Protein AF-A0A7M7JSB8-F1 (afdb_monomer_lite)

Sequence (340 aa):
MLKAAYRSFCAKGLRSVPMTQKITASVEQLLRETLDPAKDSRNPQSSEPVRELCKRYQTLNEEAKFGFLKKLAQDFDVDHKQVLTSAQHYIDHVTKDNQEIPSVRLEEKLRIALTPRYMELFQQIGKLEGGVKFLVDLRGHMMDLIAKGGTDVSAVRAMSGQLKDLLSIWFSAGLMKVERITWQSPCQMLQKISEYEAVHPVRGWLDLKRRVGSYRRCFVFCHSSMPSEPVVVLHTALMQHIADSIKDIVRHQKSFESIDTLQTSTSLAASVDDLEDPSQVKAAIFYSITSTQKGLQGIELGKHLIKNAVRNLQAEHPNLSNARIASISVHTSGATGNHR

Organism: Varroa destructor (NCBI:txid109461)

pLDDT: mean 78.12, std 19.33, range [25.83, 97.38]

InterPro domains:
  IPR007956 Malonyl-CoA decarboxylase, C-terminal [PF05292] (174-322)
  IPR035372 Malonyl-CoA decarboxylase, N-terminal [PF17408] (76-171)
  IPR038351 Malonyl-CoA decarboxylase, N-terminal domain superfamily [G3DSA:1.20.140.90] (19-172)
  IPR038917 Malonyl-CoA decarboxylase [PTHR28641] (25-322)
  IPR042303 Malonyl-CoA decarboxylase, C-terminal catalytic domain superfamily [G3DSA:3.40.630.150] (173-329)

Secondary structure (DSSP, 8-state):
-HHHHHHHHHH-------HHHHHHHHHHHHHHHHS-TTS-TT-----HHHHHHHHHHHHS-HHHHHHHHHHHHHHTS--HHHHHHHHHHHHHHHHHS---S--HHHHHHHHHHTS-THHHHHHHHHTSTTHHHHHHHHHHHHHHHHHH--TTHHHHHHHHHHHHHHHHHHT-GGGEEEEEE-TTS-HHHHHHHHHH--SS---SHHHHHHHTSTTEEEEEEEETTEEEEEEEEEEEEEESS--SSHHHHHHHHHHHHHHHHHHTTS-----GGGG--GGG--EEEEEEEEE--GGGTT---TTHHHHHHHHHHHHH-GGG-SS-EEE-----TT------

Structure (mmCIF, N/CA/C/O backbone):
data_AF-A0A7M7JSB8-F1
#
_entry.id   AF-A0A7M7JSB8-F1
#
loop_
_atom_site.group_PDB
_atom_site.id
_atom_site.type_symbol
_atom_site.label_atom_id
_atom_site.label_alt_id
_atom_site.label_comp_id
_atom_site.label_asym_id
_atom_site.label_entity_id
_atom_site.label_s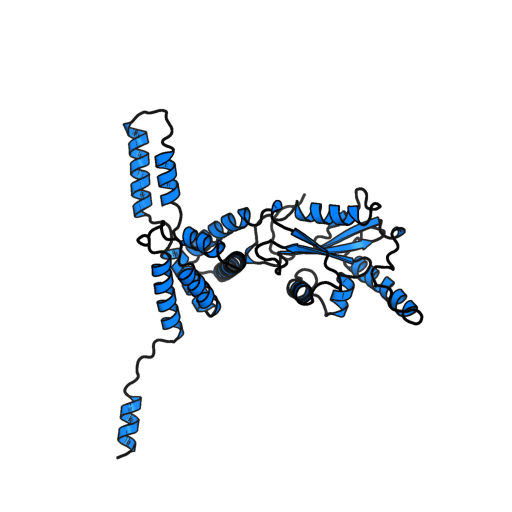eq_id
_atom_site.pdbx_PDB_ins_code
_atom_site.Cartn_x
_atom_site.Cartn_y
_atom_site.Cartn_z
_atom_site.occupancy
_atom_site.B_iso_or_equiv
_atom_site.auth_seq_id
_atom_site.auth_comp_id
_atom_site.auth_asym_id
_atom_site.auth_atom_id
_atom_site.pdbx_PDB_model_num
ATOM 1 N N . MET A 1 1 ? 28.571 -31.826 52.002 1.00 44.62 1 MET A N 1
ATOM 2 C CA . MET A 1 1 ? 27.686 -30.646 52.156 1.00 44.62 1 MET A CA 1
ATOM 3 C C . MET A 1 1 ? 27.443 -29.845 50.867 1.00 44.62 1 MET A C 1
ATOM 5 O O . MET A 1 1 ? 26.402 -29.212 50.792 1.00 44.62 1 MET A O 1
ATOM 9 N N . LEU A 1 2 ? 28.279 -29.909 49.815 1.00 35.16 2 LEU A N 1
ATOM 10 C CA . LEU A 1 2 ? 28.026 -29.150 48.567 1.00 35.16 2 LEU A CA 1
ATOM 11 C C . LEU A 1 2 ? 26.902 -29.694 47.653 1.00 35.16 2 LEU A C 1
ATOM 13 O O . LEU A 1 2 ? 26.315 -28.931 46.893 1.00 35.16 2 LEU A O 1
ATOM 17 N N . LYS A 1 3 ? 26.542 -30.985 47.729 1.00 36.56 3 LYS A N 1
ATOM 18 C CA . LYS A 1 3 ? 25.463 -31.563 46.891 1.00 36.56 3 LYS A CA 1
ATOM 19 C C . LYS A 1 3 ? 24.041 -31.183 47.341 1.00 36.56 3 LYS A C 1
ATOM 21 O O . LYS A 1 3 ? 23.115 -31.267 46.539 1.00 36.56 3 LYS A O 1
ATOM 26 N N . ALA A 1 4 ? 23.864 -30.750 48.591 1.00 39.09 4 ALA A N 1
ATOM 27 C CA . ALA A 1 4 ? 22.558 -30.348 49.126 1.00 39.09 4 ALA A CA 1
ATOM 28 C C . ALA A 1 4 ? 22.196 -28.895 48.760 1.00 39.09 4 ALA A C 1
ATOM 30 O O . ALA A 1 4 ? 21.033 -28.601 48.493 1.00 39.09 4 ALA A O 1
ATOM 31 N N . ALA A 1 5 ? 23.193 -28.009 48.653 1.00 37.88 5 ALA A N 1
ATOM 32 C CA . ALA A 1 5 ? 22.986 -26.610 48.271 1.00 37.88 5 ALA A CA 1
ATOM 33 C C . ALA A 1 5 ? 22.549 -26.455 46.801 1.00 37.88 5 ALA A C 1
ATOM 35 O O . ALA A 1 5 ? 21.687 -25.634 46.497 1.00 37.88 5 ALA A O 1
ATOM 36 N N . TYR A 1 6 ? 23.061 -27.301 45.898 1.00 34.19 6 TYR A N 1
ATOM 37 C CA . TYR A 1 6 ? 22.725 -27.235 44.470 1.00 34.19 6 TYR A CA 1
ATOM 38 C C . TYR A 1 6 ? 21.275 -27.665 44.173 1.00 34.19 6 TYR A C 1
ATOM 40 O O . TYR A 1 6 ? 20.597 -27.069 43.341 1.00 34.19 6 TYR A O 1
ATOM 48 N N . ARG A 1 7 ? 20.743 -28.649 44.915 1.00 36.22 7 ARG A N 1
ATOM 49 C CA . ARG A 1 7 ? 19.348 -29.104 44.753 1.00 36.22 7 ARG A CA 1
ATOM 50 C C . ARG A 1 7 ? 18.318 -28.105 45.291 1.00 36.22 7 ARG A C 1
ATOM 52 O O . ARG A 1 7 ? 17.216 -28.043 44.758 1.00 36.22 7 ARG A O 1
ATOM 59 N N . SER A 1 8 ? 18.681 -27.296 46.288 1.00 31.80 8 SER A N 1
ATOM 60 C CA . SER A 1 8 ? 17.809 -26.233 46.816 1.00 31.80 8 SER A CA 1
ATOM 61 C C . SER A 1 8 ? 17.674 -25.048 45.846 1.00 31.80 8 SER A C 1
ATOM 63 O O . SER A 1 8 ? 16.619 -24.419 45.777 1.00 31.80 8 SER A O 1
ATOM 65 N N . PHE A 1 9 ? 18.699 -24.790 45.022 1.00 34.97 9 PHE A N 1
ATOM 66 C CA . PHE A 1 9 ? 18.648 -23.746 43.994 1.00 34.97 9 PHE A CA 1
ATOM 67 C C . PHE A 1 9 ? 17.769 -24.147 42.795 1.00 34.97 9 PHE A C 1
ATOM 69 O O . PHE A 1 9 ? 16.990 -23.334 42.307 1.00 34.97 9 PHE A O 1
ATOM 76 N N . CYS A 1 10 ? 17.803 -25.418 42.372 1.00 32.28 10 CYS A N 1
ATOM 77 C CA . CYS A 1 10 ? 16.970 -25.914 41.265 1.00 32.28 10 CYS A CA 1
ATOM 78 C C . CYS A 1 10 ? 15.484 -26.118 41.622 1.00 32.28 10 CYS A C 1
ATOM 80 O O . CYS A 1 10 ? 14.652 -26.166 40.721 1.00 32.28 10 CYS A O 1
ATOM 82 N N . ALA A 1 11 ? 15.126 -26.230 42.908 1.00 31.80 11 ALA A N 1
ATOM 83 C CA . ALA A 1 11 ? 13.736 -26.420 43.343 1.00 31.80 11 ALA A CA 1
ATOM 84 C C . ALA A 1 11 ? 12.940 -25.106 43.476 1.00 31.80 11 ALA A C 1
ATOM 86 O O . ALA A 1 11 ? 11.711 -25.130 43.528 1.00 31.80 11 ALA A O 1
ATOM 87 N N . LYS A 1 12 ? 13.610 -23.946 43.472 1.00 35.25 12 LYS A N 1
ATOM 88 C CA . LYS A 1 12 ? 12.964 -22.636 43.316 1.00 35.25 12 LYS A CA 1
ATOM 89 C C . LYS A 1 12 ? 12.962 -22.251 41.843 1.00 35.25 12 LYS A C 1
ATOM 91 O O . LYS A 1 12 ? 13.609 -21.295 41.427 1.00 35.25 12 LYS A O 1
ATOM 96 N N . GLY A 1 13 ? 12.212 -23.016 41.053 1.00 31.70 13 GLY A N 1
ATOM 97 C CA . GLY A 1 13 ? 11.792 -22.594 39.726 1.00 31.70 13 GLY A CA 1
ATOM 98 C C . GLY A 1 13 ? 10.966 -21.318 39.854 1.00 31.70 13 GLY A C 1
ATOM 99 O O . GLY A 1 13 ? 9.752 -21.368 40.040 1.00 31.70 13 GLY A O 1
ATOM 100 N N . LEU A 1 14 ? 11.636 -20.165 39.777 1.00 35.97 14 LEU A N 1
ATOM 101 C CA . LEU A 1 14 ? 11.023 -18.921 39.339 1.00 35.97 14 LEU A CA 1
ATOM 102 C C . LEU A 1 14 ? 10.263 -19.273 38.065 1.00 35.97 14 LEU A C 1
ATOM 104 O O . LEU A 1 14 ? 10.876 -19.609 37.055 1.00 35.97 14 LEU A O 1
ATOM 108 N N . ARG A 1 15 ? 8.929 -19.255 38.138 1.00 35.09 15 ARG A N 1
ATOM 109 C CA . ARG A 1 15 ? 8.058 -19.299 36.966 1.00 35.09 15 ARG A CA 1
ATOM 110 C C . ARG A 1 15 ? 8.441 -18.104 36.098 1.00 35.09 15 ARG A C 1
ATOM 112 O O . ARG A 1 15 ? 7.928 -17.002 36.280 1.00 35.09 15 ARG A O 1
ATOM 119 N N . SER A 1 16 ? 9.406 -18.296 35.206 1.00 35.16 16 SER A N 1
ATOM 120 C CA . SER A 1 16 ? 9.765 -17.311 34.207 1.00 35.16 16 SER A CA 1
ATOM 121 C C . SER A 1 16 ? 8.608 -17.276 33.226 1.00 35.16 16 SER A C 1
ATOM 123 O O . SER A 1 16 ? 8.477 -18.145 32.366 1.00 35.16 16 SER A O 1
ATOM 125 N N . VAL A 1 17 ? 7.736 -16.289 33.404 1.00 39.59 17 VAL A N 1
ATOM 126 C CA . VAL A 1 17 ? 6.801 -15.853 32.370 1.00 39.59 17 VAL A CA 1
ATOM 127 C C . VAL A 1 17 ? 7.607 -15.734 31.065 1.00 39.59 17 VAL A C 1
ATOM 129 O O . VAL A 1 17 ? 8.616 -15.016 31.080 1.00 39.59 17 VAL A O 1
ATOM 132 N N . PRO A 1 18 ? 7.248 -16.458 29.984 1.00 42.88 18 PRO A N 1
ATOM 133 C CA . PRO A 1 18 ? 7.985 -16.423 28.728 1.00 42.88 18 PRO A CA 1
ATOM 134 C C . PRO A 1 18 ? 8.217 -14.973 28.304 1.00 42.88 18 PRO A C 1
ATOM 136 O O . PRO A 1 18 ? 7.315 -14.143 28.413 1.00 42.88 18 PRO A O 1
ATOM 139 N N . MET A 1 19 ? 9.422 -14.648 27.834 1.00 46.59 19 MET A N 1
ATOM 140 C CA . MET A 1 19 ? 9.818 -13.282 27.461 1.00 46.59 19 MET A CA 1
ATOM 141 C C . MET A 1 19 ? 8.808 -12.623 26.500 1.00 46.59 19 MET A C 1
ATOM 143 O O . MET A 1 19 ? 8.518 -11.437 26.626 1.00 46.59 19 MET A O 1
ATOM 147 N N . THR A 1 20 ? 8.164 -13.425 25.646 1.00 48.12 20 THR A N 1
ATOM 148 C CA . THR A 1 20 ? 7.046 -13.050 24.770 1.00 48.12 20 THR A CA 1
ATOM 149 C C . THR A 1 20 ? 5.834 -12.500 25.534 1.00 48.12 20 THR A C 1
ATOM 151 O O . THR A 1 20 ? 5.315 -11.455 25.166 1.00 48.12 20 THR A O 1
ATOM 154 N N . GLN A 1 21 ? 5.421 -13.131 26.640 1.00 54.06 21 GLN A N 1
ATOM 155 C CA . GLN A 1 21 ? 4.289 -12.678 27.464 1.00 54.06 21 GLN A CA 1
ATOM 156 C C . GLN A 1 21 ? 4.580 -11.350 28.178 1.00 54.06 21 GLN A C 1
ATOM 158 O O . GLN A 1 21 ? 3.684 -10.516 28.304 1.00 54.06 21 GLN A O 1
ATOM 163 N N . LYS A 1 22 ? 5.831 -11.111 28.600 1.00 58.12 22 LYS A N 1
ATOM 164 C CA . LYS A 1 22 ? 6.233 -9.813 29.174 1.00 58.12 22 LYS A CA 1
ATOM 165 C C . LYS A 1 22 ? 6.173 -8.689 28.139 1.00 58.12 22 LYS A C 1
ATOM 167 O O . LYS A 1 22 ? 5.743 -7.586 28.467 1.00 58.12 22 LYS A O 1
ATOM 172 N N . ILE A 1 23 ? 6.575 -8.971 26.899 1.00 58.84 23 ILE A N 1
ATOM 173 C CA . ILE A 1 23 ? 6.515 -7.999 25.804 1.00 58.84 23 ILE A CA 1
ATOM 174 C C . ILE A 1 23 ? 5.053 -7.676 25.466 1.00 58.84 23 ILE A C 1
ATOM 176 O O . ILE A 1 23 ? 4.710 -6.501 25.372 1.00 58.84 23 ILE A O 1
ATOM 180 N N . THR A 1 24 ? 4.171 -8.677 25.368 1.00 61.84 24 THR A N 1
ATOM 181 C CA . THR A 1 24 ? 2.742 -8.452 25.085 1.00 61.84 24 THR A CA 1
ATOM 182 C C . THR A 1 24 ? 2.062 -7.615 26.175 1.00 61.84 24 THR A C 1
ATOM 184 O O . THR A 1 24 ? 1.402 -6.632 25.853 1.00 61.84 24 THR A O 1
ATOM 187 N N . ALA A 1 25 ? 2.305 -7.916 27.457 1.00 64.88 25 ALA A N 1
ATOM 188 C CA . ALA A 1 25 ? 1.765 -7.130 28.571 1.00 64.88 25 ALA A CA 1
ATOM 189 C C . ALA A 1 25 ? 2.277 -5.675 28.574 1.00 64.88 25 ALA A C 1
ATOM 191 O O . ALA A 1 25 ? 1.532 -4.742 28.867 1.00 64.88 25 ALA A O 1
ATOM 192 N N . SER A 1 26 ? 3.541 -5.467 28.197 1.00 69.88 26 SER A N 1
ATOM 193 C CA . SER A 1 26 ? 4.128 -4.129 28.086 1.00 69.88 26 SER A CA 1
ATOM 194 C C . SER A 1 26 ? 3.555 -3.325 26.912 1.00 69.88 26 SER A C 1
ATOM 196 O O . SER A 1 26 ? 3.375 -2.114 27.017 1.00 69.88 26 SER A O 1
ATOM 198 N N . VAL A 1 27 ? 3.232 -3.987 25.798 1.00 70.88 27 VAL A N 1
ATOM 199 C CA . VAL A 1 27 ? 2.569 -3.356 24.648 1.00 70.88 27 VAL A CA 1
ATOM 200 C C . VAL A 1 27 ? 1.111 -3.012 24.966 1.00 70.88 27 VAL A C 1
ATOM 202 O O . VAL A 1 27 ? 0.643 -1.950 24.575 1.00 70.88 27 VAL A O 1
ATOM 205 N N . GLU A 1 28 ? 0.403 -3.851 25.723 1.00 71.50 28 GLU A N 1
ATOM 206 C CA . GLU A 1 28 ? -0.958 -3.554 26.199 1.00 71.50 28 GLU A CA 1
ATOM 207 C C . GLU A 1 28 ? -1.001 -2.332 27.113 1.00 71.50 28 GLU A C 1
ATOM 209 O O . GLU A 1 28 ? -1.892 -1.491 26.989 1.00 71.50 28 GLU A O 1
ATOM 214 N N . GLN A 1 29 ? -0.018 -2.211 28.003 1.00 75.06 29 GLN A N 1
ATOM 215 C CA . GLN A 1 29 ? 0.127 -1.027 28.835 1.00 75.06 29 GLN A CA 1
ATOM 216 C C . GLN A 1 29 ? 0.345 0.226 27.972 1.00 75.06 29 GLN A C 1
ATOM 218 O O . GLN A 1 29 ? -0.367 1.210 28.150 1.00 75.06 29 GLN A O 1
ATOM 223 N N . LEU A 1 30 ? 1.240 0.167 26.978 1.00 72.62 30 LEU A N 1
ATOM 224 C CA . LEU A 1 30 ? 1.460 1.281 26.049 1.00 72.62 30 LEU A CA 1
ATOM 225 C C . LEU A 1 30 ? 0.222 1.631 25.218 1.00 72.62 30 LEU A C 1
ATOM 227 O O . LEU A 1 30 ? -0.030 2.809 24.978 1.00 72.62 30 LEU A O 1
ATOM 231 N N . LEU A 1 31 ? -0.554 0.637 24.775 1.00 75.94 31 LEU A N 1
ATOM 232 C CA . LEU A 1 31 ? -1.803 0.871 24.046 1.00 75.94 31 LEU A CA 1
ATOM 233 C C . LEU A 1 31 ? -2.788 1.663 24.903 1.00 75.94 31 LEU A C 1
ATOM 235 O O . LEU A 1 31 ? -3.347 2.651 24.432 1.00 75.94 31 LEU A O 1
ATOM 239 N N . ARG A 1 32 ? -2.954 1.272 26.171 1.00 76.12 32 ARG A N 1
ATOM 240 C CA . ARG A 1 32 ? -3.809 1.999 27.116 1.00 76.12 32 ARG A CA 1
ATOM 241 C C . ARG A 1 32 ? -3.284 3.403 27.378 1.00 76.12 32 ARG A C 1
ATOM 243 O O . ARG A 1 32 ? -4.064 4.337 27.324 1.00 76.12 32 ARG A O 1
ATOM 250 N N . GLU A 1 33 ? -1.980 3.563 27.587 1.00 74.12 33 GLU A N 1
ATOM 251 C CA . GLU A 1 33 ? -1.356 4.871 27.824 1.00 74.12 33 GLU A CA 1
ATOM 252 C C . GLU A 1 33 ? -1.427 5.815 26.615 1.00 74.12 33 GLU A C 1
ATOM 254 O O . GLU A 1 33 ? -1.393 7.036 26.795 1.00 74.12 33 GLU A O 1
ATOM 259 N N . THR A 1 34 ? -1.482 5.262 25.400 1.00 73.50 34 THR A N 1
ATOM 260 C CA . THR A 1 34 ? -1.557 6.013 24.138 1.00 73.50 34 THR A CA 1
ATOM 261 C C . THR A 1 34 ? -2.992 6.395 23.787 1.00 73.50 34 THR A C 1
ATOM 263 O O . THR A 1 34 ? -3.218 7.486 23.280 1.00 73.50 34 THR A O 1
ATOM 266 N N . LEU A 1 35 ? -3.951 5.506 24.057 1.00 71.94 35 LEU A N 1
ATOM 267 C CA . LEU A 1 35 ? -5.368 5.677 23.726 1.00 71.94 35 LEU A CA 1
ATOM 268 C C . LEU A 1 35 ? -6.224 6.107 24.929 1.00 71.94 35 LEU A C 1
ATOM 270 O O . LEU A 1 35 ? -7.449 6.000 24.862 1.00 71.94 35 LEU A O 1
ATOM 274 N N . ASP A 1 36 ? -5.612 6.539 26.037 1.00 67.56 36 ASP A N 1
ATOM 275 C CA . ASP A 1 36 ? -6.327 6.984 27.239 1.00 67.56 36 ASP A CA 1
ATOM 276 C C . ASP A 1 36 ? -7.135 8.265 26.945 1.00 67.56 36 ASP A C 1
ATOM 278 O O . ASP A 1 36 ? -6.531 9.314 26.703 1.00 67.56 36 ASP A O 1
ATOM 282 N N . PRO A 1 37 ? -8.482 8.222 26.999 1.00 53.44 37 PRO A N 1
ATOM 283 C CA . PRO A 1 37 ? -9.335 9.374 26.715 1.00 53.44 37 PRO A CA 1
ATOM 284 C C . PRO A 1 37 ? -9.163 10.508 27.736 1.00 53.44 37 PRO A C 1
ATOM 286 O O . PRO A 1 37 ? -9.624 11.619 27.489 1.00 53.44 37 PRO A O 1
ATOM 289 N N . ALA A 1 38 ? -8.522 10.247 28.884 1.00 52.94 38 ALA A N 1
ATOM 290 C CA . ALA A 1 38 ? -8.242 11.252 29.904 1.00 52.94 38 ALA A CA 1
ATOM 291 C C . ALA A 1 38 ? -7.008 12.123 29.594 1.00 52.94 38 ALA A C 1
ATOM 293 O O . ALA A 1 38 ? -6.812 13.151 30.249 1.00 52.94 38 ALA A O 1
ATOM 294 N N . LYS A 1 39 ? -6.168 11.756 28.612 1.00 55.69 39 LYS A N 1
ATOM 295 C CA . LYS A 1 39 ? -5.061 12.618 28.173 1.00 55.69 39 LYS A CA 1
ATOM 296 C C . LYS A 1 39 ? -5.597 13.726 27.267 1.00 55.69 39 LYS A C 1
ATOM 298 O O . LYS A 1 39 ? -6.109 13.485 26.182 1.00 55.69 39 LYS A O 1
ATOM 303 N N . ASP A 1 40 ? -5.471 14.953 27.765 1.00 45.25 40 ASP A N 1
ATOM 304 C CA . ASP A 1 40 ? -6.009 16.185 27.192 1.00 45.25 40 ASP A CA 1
ATOM 305 C C . ASP A 1 40 ? -5.647 16.350 25.702 1.00 45.25 40 ASP A C 1
ATOM 307 O O . ASP A 1 40 ? -4.475 16.478 25.337 1.00 45.25 40 ASP A O 1
ATOM 311 N N . SER A 1 41 ? -6.664 16.449 24.842 1.00 48.91 41 SER A N 1
ATOM 312 C CA . SER A 1 41 ? -6.541 16.780 23.414 1.00 48.91 41 SER A CA 1
ATOM 313 C C . SER A 1 41 ? -5.860 18.136 23.163 1.00 48.91 41 SER A C 1
ATOM 315 O O . SER A 1 41 ? -5.489 18.452 22.033 1.00 48.91 41 SER A O 1
ATOM 317 N N . ARG A 1 42 ? -5.680 18.945 24.217 1.00 45.62 42 ARG A N 1
ATOM 318 C CA . ARG A 1 42 ? -4.990 20.242 24.206 1.00 45.62 42 ARG A CA 1
ATOM 319 C C . ARG A 1 42 ? -3.472 20.154 24.387 1.00 45.62 42 ARG A C 1
ATOM 321 O O . ARG A 1 42 ? -2.812 21.172 24.197 1.00 45.62 42 ARG A O 1
ATOM 328 N N . ASN A 1 43 ? -2.902 18.982 24.700 1.00 46.28 43 ASN A N 1
ATOM 329 C CA . ASN A 1 43 ? -1.448 18.813 24.824 1.00 46.28 43 ASN A CA 1
ATOM 330 C C . ASN A 1 43 ? -0.898 17.707 23.889 1.00 46.28 43 ASN A C 1
ATOM 332 O O . ASN A 1 43 ? -0.530 16.625 24.346 1.00 46.28 43 ASN A O 1
ATOM 336 N N . PRO A 1 44 ? -0.813 17.961 22.567 1.00 52.06 44 PRO A N 1
ATOM 337 C CA . PRO A 1 44 ? -0.405 16.987 21.539 1.00 52.06 44 PRO A CA 1
ATOM 338 C C . PRO A 1 44 ? 1.097 16.605 21.553 1.00 52.06 44 PRO A C 1
ATOM 340 O O . PRO A 1 44 ? 1.633 16.144 20.548 1.00 52.06 44 PRO A O 1
ATOM 343 N N . GLN A 1 45 ? 1.810 16.829 22.660 1.00 50.34 45 GLN A N 1
ATOM 344 C CA . GLN A 1 45 ? 3.270 16.989 22.669 1.00 50.34 45 GLN A CA 1
ATOM 345 C C . GLN A 1 45 ? 4.099 15.711 22.861 1.00 50.34 45 GLN A C 1
ATOM 347 O O . GLN A 1 45 ? 5.305 15.765 22.637 1.00 50.34 45 GLN A O 1
ATOM 352 N N . SER A 1 46 ? 3.532 14.549 23.202 1.00 60.16 46 SER A N 1
ATOM 353 C CA . SER A 1 46 ? 4.325 13.309 23.176 1.00 60.16 46 SER A CA 1
ATOM 354 C C . SER A 1 46 ? 3.843 12.369 22.077 1.00 60.16 46 SER A C 1
ATOM 356 O O . SER A 1 46 ? 3.002 11.501 22.258 1.00 60.16 46 SER A O 1
ATOM 358 N N . SER A 1 47 ? 4.443 12.527 20.896 1.00 71.88 47 SER A N 1
ATOM 359 C CA . SER A 1 47 ? 4.459 11.478 19.866 1.00 71.88 47 SER A CA 1
ATOM 360 C C . SER A 1 47 ? 5.293 10.257 20.296 1.00 71.88 47 SER A C 1
ATOM 362 O O . SER A 1 47 ? 5.284 9.225 19.626 1.00 71.88 47 SER A O 1
ATOM 364 N N . GLU A 1 48 ? 5.998 10.363 21.427 1.00 80.75 48 GLU A N 1
ATOM 365 C CA . GLU A 1 48 ? 6.927 9.364 21.953 1.00 80.75 48 GLU A CA 1
ATOM 366 C C . GLU A 1 48 ? 6.275 8.017 22.310 1.00 80.75 48 GLU A C 1
ATOM 368 O O . GLU A 1 48 ? 6.808 6.997 21.878 1.00 80.75 48 GLU A O 1
ATOM 373 N N . PRO A 1 49 ? 5.109 7.946 22.990 1.00 83.81 49 PRO A N 1
ATOM 374 C CA . PRO A 1 49 ? 4.450 6.670 23.275 1.00 83.81 49 PRO A CA 1
ATOM 375 C C . PRO A 1 49 ? 4.027 5.937 21.997 1.00 83.81 49 PRO A C 1
ATOM 377 O O . PRO A 1 49 ? 4.225 4.729 21.882 1.00 83.81 49 PRO A O 1
ATOM 380 N N . VAL A 1 50 ? 3.520 6.672 20.998 1.00 87.12 50 VAL A N 1
ATOM 381 C CA . VAL A 1 50 ? 3.139 6.114 19.688 1.00 87.12 50 VAL A CA 1
ATOM 382 C C . VAL A 1 50 ? 4.380 5.621 18.941 1.00 87.12 50 VAL A C 1
ATOM 384 O O . VAL A 1 50 ? 4.385 4.529 18.378 1.00 87.12 50 VAL A O 1
ATOM 387 N N . ARG A 1 51 ? 5.465 6.403 18.959 1.00 88.44 51 ARG A N 1
ATOM 388 C CA . ARG A 1 51 ? 6.744 6.032 18.341 1.00 88.44 51 ARG A CA 1
ATOM 389 C C . ARG A 1 51 ? 7.322 4.769 18.978 1.00 88.44 51 ARG A C 1
ATOM 391 O O . ARG A 1 51 ? 7.779 3.879 18.262 1.00 88.44 51 ARG A O 1
ATOM 398 N N . GLU A 1 52 ? 7.282 4.677 20.302 1.00 88.56 52 GLU A N 1
ATOM 399 C CA . GLU A 1 52 ? 7.744 3.512 21.053 1.00 88.56 52 GLU A CA 1
ATOM 400 C C . GLU A 1 52 ? 6.870 2.280 20.787 1.00 88.56 52 GLU A C 1
ATOM 402 O O . GLU A 1 52 ? 7.398 1.187 20.578 1.00 88.56 52 GLU A O 1
ATOM 407 N N . LEU A 1 53 ? 5.548 2.451 20.691 1.00 89.88 53 LEU A N 1
ATOM 408 C CA . LEU A 1 53 ? 4.627 1.396 20.266 1.00 89.88 53 LEU A CA 1
ATOM 409 C C . LEU A 1 53 ? 5.017 0.850 18.883 1.00 89.88 53 LEU A C 1
ATOM 411 O O . LEU A 1 53 ? 5.150 -0.364 18.721 1.00 89.88 53 LEU A O 1
ATOM 415 N N . CYS A 1 54 ? 5.251 1.728 17.902 1.00 91.81 54 CYS A N 1
ATOM 416 C CA . CYS A 1 54 ? 5.661 1.333 16.553 1.00 91.81 54 CYS A CA 1
ATOM 417 C C . CYS A 1 54 ? 6.998 0.575 16.556 1.00 91.81 54 CYS A C 1
ATOM 419 O O . CYS A 1 54 ? 7.107 -0.475 15.919 1.00 91.81 54 CYS A O 1
ATOM 421 N N . LYS A 1 55 ? 7.999 1.059 17.307 1.00 91.62 55 LYS A N 1
ATOM 422 C CA . LYS A 1 55 ? 9.301 0.384 17.455 1.00 91.62 55 LYS A CA 1
ATOM 423 C C . LYS A 1 55 ? 9.148 -1.006 18.069 1.00 91.62 55 LYS A C 1
ATOM 425 O O . LYS A 1 55 ? 9.686 -1.973 17.538 1.00 91.62 55 LYS A O 1
ATOM 430 N N . ARG A 1 56 ? 8.379 -1.133 19.155 1.00 90.19 56 ARG A N 1
ATOM 431 C CA . ARG A 1 56 ? 8.136 -2.429 19.805 1.00 90.19 56 ARG A CA 1
ATOM 432 C C . ARG A 1 56 ? 7.370 -3.383 18.908 1.00 90.19 56 ARG A C 1
ATOM 434 O O . ARG A 1 56 ? 7.714 -4.554 18.853 1.00 90.19 56 ARG A O 1
ATOM 441 N N . TYR A 1 57 ? 6.375 -2.900 18.170 1.00 92.00 57 TYR A N 1
ATOM 442 C CA . TYR A 1 57 ? 5.632 -3.735 17.230 1.00 92.00 57 TYR A CA 1
ATOM 443 C C . TYR A 1 57 ? 6.547 -4.367 16.166 1.00 92.00 57 TYR A C 1
ATOM 445 O O . TYR A 1 57 ? 6.353 -5.523 15.785 1.00 92.00 57 TYR A O 1
ATOM 453 N N . GLN A 1 58 ? 7.574 -3.644 15.708 1.00 91.31 58 GLN A N 1
ATOM 454 C CA . GLN A 1 58 ? 8.534 -4.160 14.728 1.00 91.31 58 GLN A CA 1
ATOM 455 C C . GLN A 1 58 ? 9.406 -5.298 15.275 1.00 91.31 58 GLN A C 1
ATOM 457 O O . GLN A 1 58 ? 9.768 -6.183 14.501 1.00 91.31 58 GLN A O 1
ATOM 462 N N . THR A 1 59 ? 9.703 -5.322 16.580 1.00 92.44 59 THR A N 1
ATOM 463 C CA . THR A 1 59 ? 10.521 -6.378 17.207 1.00 92.44 59 THR A CA 1
ATOM 464 C C . THR A 1 59 ? 9.732 -7.647 17.543 1.00 92.44 59 THR A C 1
ATOM 466 O O . THR A 1 59 ? 10.325 -8.661 17.916 1.00 92.44 59 THR A O 1
ATOM 469 N N . LEU A 1 60 ? 8.402 -7.622 17.398 1.00 91.75 60 LEU A N 1
ATOM 470 C CA . LEU A 1 60 ? 7.540 -8.777 17.640 1.00 91.75 60 LEU A CA 1
ATOM 471 C C . LEU A 1 60 ? 7.703 -9.858 16.562 1.00 91.75 60 LEU A C 1
ATOM 473 O O . LEU A 1 60 ? 7.816 -9.568 15.367 1.00 91.75 60 LEU A O 1
ATOM 477 N N . ASN A 1 61 ? 7.608 -11.121 16.985 1.00 92.12 61 ASN A N 1
ATOM 478 C CA . ASN A 1 61 ? 7.445 -12.252 16.072 1.00 92.12 61 ASN A CA 1
ATOM 479 C C . ASN A 1 61 ? 6.023 -12.280 15.470 1.00 92.12 61 ASN A C 1
ATOM 481 O O . ASN A 1 61 ? 5.133 -11.551 15.912 1.00 92.12 61 ASN A O 1
ATOM 485 N N . GLU A 1 62 ? 5.790 -13.122 14.459 1.00 90.06 62 GLU A N 1
ATOM 486 C CA . GLU A 1 62 ? 4.488 -13.174 13.772 1.00 90.06 62 GLU A CA 1
ATOM 487 C C . GLU A 1 62 ? 3.315 -13.478 14.714 1.00 90.06 62 GLU A C 1
ATOM 489 O O . GLU A 1 62 ? 2.285 -12.807 14.658 1.00 90.06 62 GLU A O 1
ATOM 494 N N . GLU A 1 63 ? 3.471 -14.452 15.613 1.00 89.06 63 GLU A N 1
ATOM 495 C CA . GLU A 1 63 ? 2.415 -14.839 16.554 1.00 89.06 63 GLU A CA 1
ATOM 496 C C . GLU A 1 63 ? 2.043 -13.689 17.499 1.00 89.06 63 GLU A C 1
ATOM 498 O O . GLU A 1 63 ? 0.859 -13.413 17.706 1.00 89.06 63 GLU A O 1
ATOM 503 N N . ALA A 1 64 ? 3.037 -12.964 18.024 1.00 89.06 64 ALA A N 1
ATOM 504 C CA . ALA A 1 64 ? 2.801 -11.808 18.879 1.00 89.06 64 ALA A CA 1
ATOM 505 C C . ALA A 1 64 ? 2.196 -10.632 18.100 1.00 89.06 64 ALA A C 1
ATOM 507 O O . ALA A 1 64 ? 1.313 -9.957 18.630 1.00 89.06 64 ALA A O 1
ATOM 508 N N . LYS A 1 65 ? 2.598 -10.409 16.838 1.00 91.62 65 LYS A N 1
ATOM 509 C CA . LYS A 1 65 ? 1.961 -9.409 15.960 1.00 91.62 65 LYS A CA 1
ATOM 510 C C . LYS A 1 65 ? 0.483 -9.721 15.749 1.00 91.62 65 LYS A C 1
ATOM 512 O O . LYS A 1 65 ? -0.343 -8.814 15.809 1.00 91.62 65 LYS A O 1
ATOM 517 N N . PHE A 1 66 ? 0.128 -10.984 15.538 1.00 91.06 66 PHE A N 1
ATOM 518 C CA . PHE A 1 66 ? -1.271 -11.381 15.387 1.00 91.06 66 PHE A CA 1
ATOM 519 C C . PHE A 1 66 ? -2.058 -11.270 16.686 1.00 91.06 66 PHE A C 1
ATOM 521 O O . PHE A 1 66 ? -3.184 -10.778 16.661 1.00 91.06 66 PHE A O 1
ATOM 528 N N . GLY A 1 67 ? -1.470 -11.670 17.815 1.00 89.56 67 GLY A N 1
ATOM 529 C CA . GLY A 1 67 ? -2.068 -11.459 19.133 1.00 89.56 67 GLY A CA 1
ATOM 530 C C . GLY A 1 67 ? -2.355 -9.979 19.393 1.00 89.56 67 GLY A C 1
ATOM 531 O O . GLY A 1 67 ? -3.460 -9.631 19.801 1.00 89.56 67 GLY A O 1
ATOM 532 N N . PHE A 1 68 ? -1.402 -9.104 19.062 1.00 91.00 68 PHE A N 1
ATOM 533 C CA . PHE A 1 68 ? -1.571 -7.654 19.139 1.00 91.00 68 PHE A CA 1
ATOM 534 C C . PHE A 1 68 ? -2.720 -7.152 18.258 1.00 91.00 68 PHE A C 1
ATOM 536 O O . PHE A 1 68 ? -3.582 -6.427 18.742 1.00 91.00 68 PHE A O 1
ATOM 543 N N . LEU A 1 69 ? -2.764 -7.553 16.983 1.00 92.81 69 LEU A N 1
ATOM 544 C CA . LEU A 1 69 ? -3.803 -7.111 16.046 1.00 92.81 69 LEU A CA 1
ATOM 545 C C . LEU A 1 69 ? -5.205 -7.551 16.481 1.00 92.81 69 LEU A C 1
ATOM 547 O O . LEU A 1 69 ? -6.146 -6.772 16.356 1.00 92.81 69 LEU A O 1
ATOM 551 N N . LYS A 1 70 ? -5.344 -8.772 17.013 1.00 92.00 70 LYS A N 1
ATOM 552 C CA . LYS A 1 70 ? -6.616 -9.260 17.564 1.00 92.00 70 LYS A CA 1
ATOM 553 C C . LYS A 1 70 ? -7.058 -8.427 18.763 1.00 92.00 70 LYS A C 1
ATOM 555 O O . LYS A 1 70 ? -8.191 -7.963 18.776 1.00 92.00 70 LYS A O 1
ATOM 560 N N . LYS A 1 71 ? -6.155 -8.183 19.720 1.00 89.88 71 LYS A N 1
ATOM 561 C CA . LYS A 1 71 ? -6.456 -7.353 20.896 1.00 89.88 71 LYS A CA 1
ATOM 562 C C . LYS A 1 71 ? -6.808 -5.920 20.517 1.00 89.88 71 LYS A C 1
ATOM 564 O O . LYS A 1 71 ? -7.795 -5.396 21.010 1.00 89.88 71 LYS A O 1
ATOM 569 N N . LEU A 1 72 ? -6.058 -5.306 19.600 1.00 91.94 72 LEU A N 1
ATOM 570 C CA . LEU A 1 72 ? -6.352 -3.957 19.115 1.00 91.94 72 LEU A CA 1
ATOM 571 C C . LEU A 1 72 ? -7.751 -3.876 18.488 1.00 91.94 72 LEU A C 1
ATOM 573 O O . LEU A 1 72 ? -8.489 -2.937 18.765 1.00 91.94 72 LEU A O 1
ATOM 577 N N . ALA A 1 73 ? -8.121 -4.874 17.683 1.00 92.19 73 ALA A N 1
ATOM 578 C CA . ALA A 1 73 ? -9.423 -4.922 17.029 1.00 92.19 73 ALA A CA 1
ATOM 579 C C . ALA A 1 73 ? -10.591 -5.198 17.991 1.00 92.19 73 ALA A C 1
ATOM 581 O O . ALA A 1 73 ? -11.710 -4.825 17.673 1.00 92.19 73 ALA A O 1
ATOM 582 N N . GLN A 1 74 ? -10.355 -5.875 19.119 1.00 89.44 74 GLN A N 1
ATOM 583 C CA . GLN A 1 74 ? -11.397 -6.250 20.084 1.00 89.44 74 GLN A CA 1
ATOM 584 C C . GLN A 1 74 ? -11.555 -5.219 21.210 1.00 89.44 74 GLN A C 1
ATOM 586 O O . GLN A 1 74 ? -12.666 -4.796 21.508 1.00 89.44 74 GLN A O 1
ATOM 591 N N . ASP A 1 75 ? -10.448 -4.803 21.828 1.00 88.19 75 ASP A N 1
ATOM 592 C CA . ASP A 1 75 ? -10.464 -3.970 23.037 1.00 88.19 75 ASP A CA 1
ATOM 593 C C . ASP A 1 75 ? -10.616 -2.471 22.722 1.00 88.19 75 ASP A C 1
ATOM 595 O O . ASP A 1 75 ? -11.036 -1.692 23.580 1.00 88.19 75 ASP A O 1
ATOM 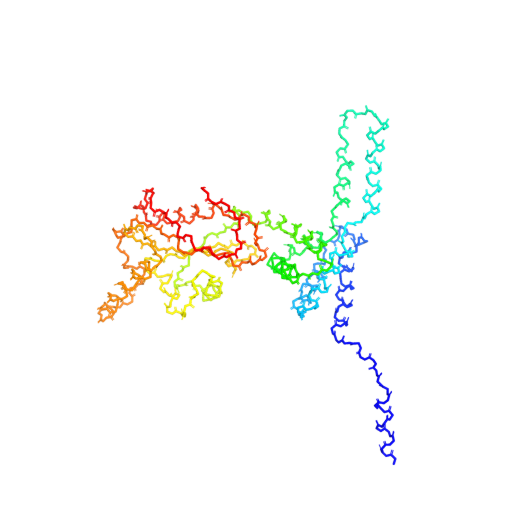599 N N . PHE A 1 76 ? -10.255 -2.054 21.502 1.00 88.62 76 PHE A N 1
ATOM 600 C CA . PHE A 1 76 ? -10.258 -0.653 21.059 1.00 88.62 76 PHE A CA 1
ATOM 601 C C . PHE A 1 76 ? -11.199 -0.412 19.871 1.00 88.62 76 PHE A C 1
ATOM 603 O O . PHE A 1 76 ? -10.978 0.501 19.069 1.00 88.62 76 PHE A O 1
ATOM 610 N N . ASP A 1 77 ? -12.245 -1.231 19.763 1.00 89.81 77 ASP A N 1
ATOM 611 C CA . ASP A 1 77 ? -13.354 -0.997 18.843 1.00 89.81 77 ASP A CA 1
ATOM 612 C C . ASP A 1 77 ? -14.285 0.123 19.363 1.00 89.81 77 ASP A C 1
ATOM 614 O O . ASP A 1 77 ? -13.939 0.901 20.261 1.00 89.81 77 ASP A O 1
ATOM 618 N N . VAL A 1 78 ? -15.462 0.237 18.761 1.00 90.50 78 VAL A N 1
ATOM 619 C CA . VAL A 1 78 ? -16.536 1.157 19.131 1.00 90.50 78 VAL A CA 1
ATOM 620 C C . VAL A 1 78 ? -17.034 0.918 20.565 1.00 90.50 78 VAL A C 1
ATOM 622 O O . VAL A 1 78 ? -17.352 -0.207 20.952 1.00 90.50 78 VAL A O 1
ATOM 625 N N . ASP A 1 79 ? -17.200 1.991 21.348 1.00 90.50 79 ASP A N 1
ATOM 626 C CA . ASP A 1 79 ? -17.896 1.908 22.638 1.00 90.50 79 ASP A CA 1
ATOM 627 C C . ASP A 1 79 ? -19.412 1.800 22.413 1.00 90.50 79 ASP A C 1
ATOM 629 O O . ASP A 1 79 ? -20.134 2.792 22.271 1.00 90.50 79 ASP A O 1
ATOM 633 N N . HIS A 1 80 ? -19.915 0.566 22.408 1.00 91.00 80 HIS A N 1
ATOM 634 C CA . HIS A 1 80 ? -21.335 0.291 22.204 1.00 91.00 80 HIS A CA 1
ATOM 635 C C . HIS A 1 80 ? -22.252 0.981 23.226 1.00 91.00 80 HIS A C 1
ATOM 637 O O . HIS A 1 80 ? -23.395 1.290 22.891 1.00 91.00 80 HIS A O 1
ATOM 643 N N . LYS A 1 81 ? -21.788 1.274 24.452 1.00 92.88 81 LYS A N 1
ATOM 644 C CA . LYS A 1 81 ? -22.606 2.002 25.439 1.00 92.88 81 LYS A CA 1
ATOM 645 C C . LYS A 1 81 ? -22.782 3.460 25.030 1.00 92.88 81 LYS A C 1
ATOM 647 O O . LYS A 1 81 ? -23.890 3.999 25.122 1.00 92.88 81 LYS A O 1
ATOM 652 N N . GLN A 1 82 ? -21.708 4.086 24.551 1.00 91.12 82 GLN A N 1
ATOM 653 C CA . GLN A 1 82 ? -21.754 5.449 24.034 1.00 91.12 82 GLN A CA 1
ATOM 654 C C . GLN A 1 82 ? -22.650 5.532 22.794 1.00 91.12 82 GLN A C 1
ATOM 656 O O . GLN A 1 82 ? -23.503 6.414 22.725 1.00 91.12 82 GLN A O 1
ATOM 661 N N . VAL A 1 83 ? -22.533 4.570 21.871 1.00 94.75 83 VAL A N 1
ATOM 662 C CA . VAL A 1 83 ? -23.387 4.492 20.674 1.00 94.75 83 VAL A CA 1
ATOM 663 C C . VAL A 1 83 ? -24.863 4.393 21.037 1.00 94.75 83 VAL A C 1
ATOM 665 O O . VAL A 1 83 ? -25.658 5.167 20.512 1.00 94.75 83 VAL A O 1
ATOM 668 N N . LEU A 1 84 ? -25.239 3.488 21.948 1.00 95.44 84 LEU A N 1
ATOM 669 C CA . LEU A 1 84 ? -26.635 3.331 22.371 1.00 95.44 84 LEU A CA 1
ATOM 670 C C . LEU A 1 84 ? -27.187 4.622 22.987 1.00 95.44 84 LEU A C 1
ATOM 672 O O . LEU A 1 84 ? -28.299 5.035 22.667 1.00 95.44 84 LEU A O 1
ATOM 676 N N . THR A 1 85 ? -26.386 5.294 23.815 1.00 94.25 85 THR A N 1
ATOM 677 C CA . THR A 1 85 ? -26.768 6.569 24.437 1.00 94.25 85 THR A CA 1
ATOM 678 C C . THR A 1 85 ? -26.974 7.657 23.379 1.00 94.25 85 THR A C 1
ATOM 680 O O . THR A 1 85 ? -28.010 8.321 23.356 1.00 94.25 85 THR A O 1
ATOM 683 N N . SER A 1 86 ? -26.024 7.819 22.453 1.00 91.88 86 SER A N 1
ATOM 684 C CA . SER A 1 86 ? -26.115 8.793 21.359 1.00 91.88 86 SER A CA 1
ATOM 685 C C . SER A 1 86 ? -27.278 8.504 20.406 1.00 91.88 86 SER A C 1
ATOM 687 O O . SER A 1 86 ? -27.956 9.439 19.980 1.00 91.88 86 SER A O 1
ATOM 689 N N . ALA A 1 87 ? -27.541 7.231 20.104 1.00 93.06 87 ALA A N 1
ATOM 690 C CA . ALA A 1 87 ? -28.662 6.810 19.273 1.00 93.06 87 ALA A CA 1
ATOM 691 C C . ALA A 1 87 ? -30.007 7.115 19.944 1.00 93.06 87 ALA A C 1
ATOM 693 O O . ALA A 1 87 ? -30.901 7.646 19.289 1.00 93.06 87 ALA A O 1
ATOM 694 N N . GLN A 1 88 ? -30.138 6.866 21.252 1.00 91.88 88 GLN A N 1
ATOM 695 C CA . GLN A 1 88 ? -31.359 7.196 21.988 1.00 91.88 88 GLN A CA 1
ATOM 696 C C . GLN A 1 88 ? -31.635 8.703 21.973 1.00 91.88 88 GLN A C 1
ATOM 698 O O . GLN A 1 88 ? -32.762 9.114 21.725 1.00 91.88 88 GLN A O 1
ATOM 703 N N . HIS A 1 89 ? -30.607 9.538 22.161 1.00 88.38 89 HIS A N 1
ATOM 704 C CA . HIS A 1 89 ? -30.761 10.992 22.060 1.00 88.38 89 HIS A CA 1
ATOM 705 C C . HIS A 1 89 ? -31.215 11.448 20.669 1.00 88.38 89 HIS A C 1
ATOM 707 O O . HIS A 1 89 ? -32.011 12.380 20.566 1.00 88.38 89 HIS A O 1
ATOM 713 N N . TYR A 1 90 ? -30.723 10.803 19.608 1.00 88.06 90 TYR A N 1
ATOM 714 C CA . TYR A 1 90 ? -31.164 11.081 18.242 1.00 88.06 90 TYR A CA 1
ATOM 715 C C . TYR A 1 90 ? -32.634 10.690 18.033 1.00 88.06 90 TYR A C 1
ATOM 717 O O . TYR A 1 90 ? -33.419 11.501 17.549 1.00 88.06 90 TYR A O 1
ATOM 725 N N . ILE A 1 91 ? -33.028 9.487 18.462 1.00 88.81 91 ILE A N 1
ATOM 726 C CA . ILE A 1 91 ? -34.412 8.998 18.353 1.00 88.81 91 ILE A CA 1
ATOM 727 C C . ILE A 1 91 ? -35.375 9.902 19.128 1.00 88.81 91 ILE A C 1
ATOM 729 O O . ILE A 1 91 ? -36.417 10.287 18.599 1.00 88.81 91 ILE A O 1
ATOM 733 N N . ASP A 1 92 ? -35.027 10.275 20.359 1.00 87.94 92 ASP A N 1
ATOM 734 C CA . ASP A 1 92 ? -35.845 11.149 21.201 1.00 87.94 92 ASP A CA 1
ATOM 735 C C . ASP A 1 92 ? -36.084 12.514 20.549 1.00 87.94 92 ASP A C 1
ATOM 737 O O . ASP A 1 92 ? -37.207 13.010 20.567 1.00 87.94 92 ASP A O 1
ATOM 741 N N . HIS A 1 93 ? -35.050 13.098 19.940 1.00 83.69 93 HIS A N 1
ATOM 742 C CA . HIS A 1 93 ? -35.161 14.374 19.235 1.00 83.69 93 HIS A CA 1
ATOM 743 C C . HIS A 1 93 ? -36.071 14.266 18.004 1.00 83.69 93 HIS A C 1
ATOM 745 O O . HIS A 1 93 ? -36.947 15.102 17.803 1.00 83.69 93 HIS A O 1
ATOM 751 N N . VAL A 1 94 ? -35.905 13.219 17.190 1.00 82.12 94 VAL A N 1
ATOM 752 C CA . VAL A 1 94 ? -36.718 13.008 15.978 1.00 82.12 94 VAL A CA 1
ATOM 753 C C . VAL A 1 94 ? -38.186 12.733 16.319 1.00 82.12 94 VAL A C 1
ATOM 755 O O . VAL A 1 94 ? -39.079 13.188 15.610 1.00 82.12 94 VAL A O 1
ATOM 758 N N . THR A 1 95 ? -38.453 12.001 17.402 1.00 81.38 95 THR A N 1
ATOM 759 C CA . THR A 1 95 ? -39.814 11.576 17.768 1.00 81.38 95 THR A CA 1
ATOM 760 C C . THR A 1 95 ? -40.601 12.613 18.567 1.00 81.38 95 THR A C 1
ATOM 762 O O . THR A 1 95 ? -41.825 12.638 18.453 1.00 81.38 95 THR A O 1
ATOM 765 N N . LYS A 1 96 ? -39.943 13.452 19.380 1.00 75.50 96 LYS A N 1
ATOM 766 C CA . LYS A 1 96 ? -40.626 14.389 20.293 1.00 75.50 96 LYS A CA 1
ATOM 767 C C . LYS A 1 96 ? -40.755 15.808 19.747 1.00 75.50 96 LYS A C 1
ATOM 769 O O . LYS A 1 96 ? -41.781 16.433 19.994 1.00 75.50 96 LYS A O 1
ATOM 774 N N . ASP A 1 97 ? -39.757 16.317 19.024 1.00 63.81 97 ASP A N 1
ATOM 775 C CA . ASP A 1 97 ? -39.714 17.748 18.688 1.00 63.81 97 ASP A CA 1
ATOM 776 C C . ASP A 1 97 ? -40.432 18.117 17.381 1.00 63.81 97 ASP A C 1
ATOM 778 O O . ASP A 1 97 ? -40.648 19.300 17.135 1.00 63.81 97 ASP A O 1
ATOM 782 N N . ASN A 1 98 ? -40.869 17.149 16.562 1.00 60.25 98 ASN A N 1
ATOM 783 C CA . ASN A 1 98 ? -41.644 17.384 15.327 1.00 60.25 98 ASN A CA 1
ATOM 784 C C . ASN A 1 98 ? -41.044 18.485 14.412 1.00 60.25 98 ASN A C 1
ATOM 786 O O . ASN A 1 98 ? -41.764 19.149 13.666 1.00 60.25 98 ASN A O 1
ATOM 790 N N . GLN A 1 99 ? -39.726 18.716 14.493 1.00 58.50 99 GLN A N 1
ATOM 791 C CA . GLN A 1 99 ? -39.040 19.761 13.738 1.00 58.50 99 GLN A CA 1
ATOM 792 C C . GLN A 1 99 ? -38.493 19.205 12.424 1.00 58.50 99 GLN A C 1
ATOM 794 O O . GLN A 1 99 ? -37.759 18.221 12.405 1.00 58.50 99 GLN A O 1
ATOM 799 N N . GLU A 1 100 ? -38.789 19.912 11.332 1.00 56.03 100 GLU A N 1
ATOM 800 C CA . GLU A 1 100 ? -38.254 19.683 9.980 1.00 56.03 100 GLU A CA 1
ATOM 801 C C . GLU A 1 100 ? -36.740 19.968 9.861 1.00 56.03 100 GLU A C 1
ATOM 803 O O . GLU A 1 100 ? -36.144 19.748 8.807 1.00 56.03 100 GLU A O 1
ATOM 808 N N . ILE A 1 101 ? -36.095 20.478 10.919 1.00 57.62 101 ILE A N 1
ATOM 809 C CA . ILE A 1 101 ? -34.688 20.886 10.883 1.00 57.62 101 ILE A CA 1
ATOM 810 C C . ILE A 1 101 ? -33.792 19.671 11.179 1.00 57.62 101 ILE A C 1
ATOM 812 O O . ILE A 1 101 ? -33.894 19.090 12.262 1.00 57.62 101 ILE A O 1
ATOM 816 N N . PRO A 1 102 ? -32.863 19.302 10.277 1.00 61.69 102 PRO A N 1
ATOM 817 C CA . PRO A 1 102 ? -31.950 18.191 10.516 1.00 61.69 102 PRO A CA 1
ATOM 818 C C . PRO A 1 102 ? -31.087 18.464 11.751 1.00 61.69 102 PRO A C 1
ATOM 820 O O . PRO A 1 102 ? -30.386 19.477 11.838 1.00 61.69 102 PRO A O 1
ATOM 823 N N . SER A 1 103 ? -31.096 17.538 12.714 1.00 76.00 103 SER A N 1
ATOM 824 C CA . SER A 1 103 ? -30.260 17.613 13.913 1.00 76.00 103 SER A CA 1
ATOM 825 C C . SER A 1 103 ? -28.818 17.214 13.590 1.00 76.00 103 SER A C 1
ATOM 827 O O . SER A 1 103 ? -28.282 16.261 14.157 1.00 76.00 103 SER A O 1
ATOM 829 N N . VAL A 1 104 ? -28.169 17.951 12.684 1.00 85.56 104 VAL A N 1
ATOM 830 C CA . VAL A 1 104 ? -26.805 17.682 12.188 1.00 85.56 104 VAL A CA 1
ATOM 831 C C . VAL A 1 104 ? -25.820 17.469 13.346 1.00 85.56 104 VAL A C 1
ATOM 833 O O . VAL A 1 104 ? -24.931 16.630 13.275 1.00 85.56 104 VAL A O 1
ATOM 836 N N . ARG A 1 105 ? -26.012 18.168 14.474 1.00 86.38 105 ARG A N 1
ATOM 837 C CA . ARG A 1 105 ? -25.200 17.993 15.692 1.00 86.38 105 ARG A CA 1
ATOM 838 C C . ARG A 1 105 ? -25.366 16.625 16.362 1.00 86.38 105 ARG A C 1
ATOM 840 O O . ARG A 1 105 ? -24.397 16.114 16.915 1.00 86.38 105 ARG A O 1
ATOM 847 N N . LEU A 1 106 ? -26.574 16.062 16.384 1.00 87.31 106 LEU A N 1
ATOM 848 C CA . LEU A 1 106 ? -26.822 14.732 16.954 1.00 87.31 106 LEU A CA 1
ATOM 849 C C . LEU A 1 106 ? -26.313 13.637 16.014 1.00 87.31 106 LEU A C 1
ATOM 851 O O . LEU A 1 106 ? -25.707 12.680 16.487 1.00 87.31 106 LEU A O 1
ATOM 855 N N . GLU A 1 107 ? -26.475 13.821 14.703 1.00 89.69 107 GLU A N 1
ATOM 856 C CA . GLU A 1 107 ? -25.895 12.931 13.690 1.00 89.69 107 GLU A CA 1
ATOM 857 C C . GLU A 1 107 ? -24.367 12.910 13.773 1.00 89.69 107 GLU A C 1
ATOM 859 O O . GLU A 1 107 ? -23.762 11.841 13.739 1.00 89.69 107 GLU A O 1
ATOM 864 N N . GLU A 1 108 ? -23.738 14.072 13.957 1.00 90.69 108 GLU A N 1
ATOM 865 C CA . GLU A 1 108 ? -22.291 14.169 14.144 1.00 90.69 108 GLU A CA 1
ATOM 866 C C . GLU A 1 108 ? -21.840 13.483 15.439 1.00 90.69 108 GLU A C 1
ATOM 868 O O . GLU A 1 108 ? -20.890 12.704 15.430 1.00 90.69 108 GLU A O 1
ATOM 873 N N . LYS A 1 109 ? -22.558 13.681 16.553 1.00 89.75 109 LYS A N 1
ATOM 874 C CA . LYS A 1 109 ? -22.276 12.953 17.802 1.00 89.75 109 LYS A CA 1
ATOM 875 C C . LYS A 1 109 ? -22.379 11.440 17.619 1.00 89.75 109 LYS A C 1
ATOM 877 O O . LYS A 1 109 ? -21.539 10.715 18.146 1.00 89.75 109 LYS A O 1
ATOM 882 N N . LEU A 1 110 ? -23.384 10.967 16.883 1.00 92.31 110 LEU A N 1
ATOM 883 C CA . LEU A 1 110 ? -23.549 9.547 16.586 1.00 92.31 110 LEU A CA 1
ATOM 884 C C . LEU A 1 110 ? -22.422 9.028 15.683 1.00 92.31 110 LEU A C 1
ATOM 886 O O . LEU A 1 110 ? -21.892 7.950 15.935 1.00 92.31 110 LEU A O 1
ATOM 890 N N . ARG A 1 111 ? -22.002 9.806 14.679 1.00 92.75 111 ARG A N 1
ATOM 891 C CA . ARG A 1 111 ? -20.867 9.478 13.805 1.00 92.75 111 ARG A CA 1
ATOM 892 C C . ARG A 1 111 ? -19.559 9.355 14.587 1.00 92.75 111 ARG A C 1
ATOM 894 O O . ARG A 1 111 ? -18.825 8.388 14.394 1.00 92.75 111 ARG A O 1
ATOM 901 N N . ILE A 1 112 ? -19.294 10.293 15.497 1.00 91.19 112 ILE A N 1
ATOM 902 C CA . ILE A 1 112 ? -18.132 10.247 16.395 1.00 91.19 112 ILE A CA 1
ATOM 903 C C . ILE A 1 112 ? -18.210 9.006 17.291 1.00 91.19 112 ILE A C 1
ATOM 905 O O . ILE A 1 112 ? -17.233 8.273 17.388 1.00 91.19 112 ILE A O 1
ATOM 909 N N . ALA A 1 113 ? -19.373 8.725 17.889 1.00 92.62 113 ALA A N 1
ATOM 910 C CA . ALA A 1 113 ? -19.559 7.555 18.749 1.00 92.62 113 ALA A CA 1
ATOM 911 C C . ALA A 1 113 ? -19.370 6.225 18.000 1.00 92.62 113 ALA A C 1
ATOM 913 O O . ALA A 1 113 ? -18.877 5.274 18.589 1.00 92.62 113 ALA A O 1
ATOM 914 N N . LEU A 1 114 ? -19.736 6.155 16.714 1.00 94.56 114 LEU A N 1
ATOM 915 C CA . LEU A 1 114 ? -19.542 4.983 15.848 1.00 94.56 114 LEU A CA 1
ATOM 916 C C . LEU A 1 114 ? -18.108 4.833 15.319 1.00 94.56 114 LEU A C 1
ATOM 918 O O . LEU A 1 114 ? -17.811 3.842 14.653 1.00 94.56 114 LEU A O 1
ATOM 922 N N . THR A 1 115 ? -17.224 5.800 15.575 1.00 92.00 115 THR A N 1
ATOM 923 C CA . THR A 1 115 ? -15.832 5.730 15.128 1.00 92.00 115 THR A CA 1
ATOM 924 C C . THR A 1 115 ? -15.014 4.877 16.109 1.00 92.00 115 THR A C 1
ATOM 926 O O . THR A 1 115 ? -14.941 5.219 17.290 1.00 92.00 115 THR A O 1
ATOM 929 N N . PRO A 1 116 ? -14.367 3.784 15.661 1.00 92.88 116 PRO A N 1
ATOM 930 C CA . PRO A 1 116 ? -13.556 2.937 16.534 1.00 92.88 116 PRO A CA 1
ATOM 931 C C . PRO A 1 116 ? -12.335 3.669 17.101 1.00 92.88 116 PRO A C 1
ATOM 933 O O . PRO A 1 116 ? -11.714 4.485 16.414 1.00 92.88 116 PRO A O 1
ATOM 936 N N . ARG A 1 117 ? -11.902 3.323 18.319 1.00 89.31 117 ARG A N 1
ATOM 937 C CA . ARG A 1 117 ? -10.783 4.012 18.995 1.00 89.31 117 ARG A CA 1
ATOM 938 C C . ARG A 1 117 ? -9.437 3.793 18.307 1.00 89.31 117 ARG A C 1
ATOM 940 O O . ARG A 1 117 ? -8.594 4.689 18.301 1.00 89.31 117 ARG A O 1
ATOM 947 N N . TYR A 1 118 ? -9.233 2.643 17.664 1.00 91.50 118 TYR A N 1
ATOM 948 C CA . TYR A 1 118 ? -8.025 2.400 16.868 1.00 91.50 118 TYR A CA 1
ATOM 949 C C . TYR A 1 118 ? -7.862 3.377 15.684 1.00 91.50 118 TYR A C 1
ATOM 951 O O . TYR A 1 118 ? -6.751 3.523 15.173 1.00 91.50 118 TYR A O 1
ATOM 959 N N . MET A 1 119 ? -8.917 4.090 15.260 1.00 92.25 119 MET A N 1
ATOM 960 C CA . MET A 1 119 ? -8.802 5.119 14.217 1.00 92.25 119 MET A CA 1
ATOM 961 C C . MET A 1 119 ? -7.975 6.315 14.674 1.00 92.25 119 MET A C 1
ATOM 963 O O . MET A 1 119 ? -7.181 6.841 13.893 1.00 92.25 119 MET A O 1
ATOM 967 N N . GLU A 1 120 ? -8.104 6.711 15.941 1.00 88.12 120 GLU A N 1
ATOM 968 C CA . GLU A 1 120 ? -7.260 7.755 16.514 1.00 88.12 120 GLU A CA 1
ATOM 969 C C . GLU A 1 120 ? -5.793 7.315 16.496 1.00 88.12 120 GLU A C 1
ATOM 971 O O . GLU A 1 120 ? -4.930 8.069 16.047 1.00 88.12 120 GLU A O 1
ATOM 976 N N . LEU A 1 121 ? -5.509 6.059 16.865 1.00 90.38 121 LEU A N 1
ATOM 977 C CA . LEU A 1 121 ? -4.159 5.500 16.778 1.00 90.38 121 LEU A CA 1
ATOM 978 C C . LEU A 1 121 ? -3.606 5.582 15.349 1.00 90.38 121 LEU A C 1
ATOM 980 O O . LEU A 1 121 ? -2.481 6.040 15.162 1.00 90.38 121 LEU A O 1
ATOM 984 N N . PHE A 1 122 ? -4.381 5.188 14.332 1.00 94.12 122 PHE A N 1
ATOM 985 C CA . PHE A 1 122 ? -3.938 5.278 12.936 1.00 94.12 122 PHE A CA 1
ATOM 986 C C . PHE A 1 122 ? -3.644 6.719 12.515 1.00 94.12 122 PHE A C 1
ATOM 988 O O . PHE A 1 122 ? -2.636 6.970 11.857 1.00 94.12 122 PHE A O 1
ATOM 995 N N . GLN A 1 123 ? -4.468 7.680 12.931 1.00 91.50 123 GLN A N 1
ATOM 996 C CA . GLN A 1 123 ? -4.224 9.095 12.654 1.00 91.50 123 GLN A CA 1
ATOM 997 C C . GLN A 1 123 ? -2.960 9.611 13.351 1.00 91.50 123 GLN A C 1
ATOM 999 O O . GLN A 1 123 ? -2.183 10.334 12.730 1.00 91.50 123 GLN A O 1
ATOM 1004 N N . GLN A 1 124 ? -2.715 9.236 14.611 1.00 89.81 124 GLN A N 1
ATOM 1005 C CA . GLN A 1 124 ? -1.495 9.633 15.322 1.00 89.81 124 GLN A CA 1
ATOM 1006 C C . GLN A 1 124 ? -0.248 8.990 14.706 1.00 89.81 124 GLN A C 1
ATOM 1008 O O . GLN A 1 124 ? 0.755 9.676 14.518 1.00 89.81 124 GLN A O 1
ATOM 1013 N N . ILE A 1 125 ? -0.316 7.711 14.318 1.00 93.00 125 ILE A N 1
ATOM 1014 C CA . ILE A 1 125 ? 0.771 7.044 13.592 1.00 93.00 125 ILE A CA 1
ATOM 1015 C C . ILE A 1 125 ? 1.024 7.752 12.259 1.00 93.00 125 ILE A C 1
ATOM 1017 O O . ILE A 1 125 ? 2.177 7.999 11.924 1.00 93.00 125 ILE A O 1
ATOM 1021 N N . GLY A 1 126 ? -0.020 8.141 11.523 1.00 91.75 126 GLY A N 1
ATOM 1022 C CA . GLY A 1 126 ? 0.107 8.845 10.243 1.00 91.75 126 GLY A CA 1
ATOM 1023 C C . GLY A 1 126 ? 0.858 10.182 10.322 1.00 91.75 126 GLY A C 1
ATOM 1024 O O . GLY A 1 126 ? 1.442 10.602 9.326 1.00 91.75 126 GLY A O 1
ATOM 1025 N N . LYS A 1 127 ? 0.895 10.826 11.497 1.00 90.56 127 LYS A N 1
ATOM 1026 C CA . LYS A 1 127 ? 1.665 12.060 11.743 1.00 90.56 127 LYS A CA 1
ATOM 1027 C C . LYS A 1 127 ? 3.159 11.809 11.978 1.00 90.56 127 LYS A C 1
ATOM 1029 O O . LYS A 1 127 ? 3.940 12.756 11.936 1.00 90.56 127 LYS A O 1
ATOM 1034 N N . LEU A 1 128 ? 3.561 10.570 12.270 1.00 91.00 128 LEU A N 1
ATOM 1035 C CA . LEU A 1 128 ? 4.959 10.219 12.510 1.00 91.00 128 LEU A CA 1
ATOM 1036 C C . LEU A 1 128 ? 5.747 10.137 11.200 1.00 91.00 128 LEU A C 1
ATOM 1038 O O . LEU A 1 128 ? 5.233 9.727 10.156 1.00 91.00 128 LEU A O 1
ATOM 1042 N N . GLU A 1 129 ? 7.043 10.420 11.283 1.00 90.44 129 GLU A N 1
ATOM 1043 C CA . GLU A 1 129 ? 7.983 10.119 10.205 1.00 90.44 129 GLU A CA 1
ATOM 1044 C C . GLU A 1 129 ? 8.014 8.603 9.940 1.00 90.44 129 GLU A C 1
ATOM 1046 O O . GLU A 1 129 ? 8.166 7.799 10.860 1.00 90.44 129 GLU A O 1
ATOM 1051 N N . GLY A 1 130 ? 7.799 8.198 8.684 1.00 91.31 130 GLY A N 1
ATOM 1052 C CA . GLY A 1 130 ? 7.670 6.785 8.303 1.00 91.31 130 GLY A CA 1
ATOM 1053 C C . GLY A 1 130 ? 6.367 6.105 8.758 1.00 91.31 130 GLY A C 1
ATOM 1054 O O . GLY A 1 130 ? 6.165 4.922 8.481 1.00 91.31 130 GLY A O 1
ATOM 1055 N N . GLY A 1 131 ? 5.451 6.831 9.406 1.00 94.06 131 GLY A N 1
ATOM 1056 C CA . GLY A 1 131 ? 4.209 6.279 9.947 1.00 94.06 131 GLY A CA 1
ATOM 1057 C C . GLY A 1 131 ? 3.251 5.735 8.886 1.00 94.06 131 GLY A C 1
ATOM 1058 O O . GLY A 1 131 ? 2.647 4.681 9.072 1.00 94.06 131 GLY A O 1
ATOM 1059 N N . VAL A 1 132 ? 3.169 6.390 7.724 1.00 94.44 132 VAL A N 1
ATOM 1060 C CA . VAL A 1 132 ? 2.354 5.903 6.596 1.00 94.44 132 VAL A CA 1
ATOM 1061 C C . VAL A 1 132 ? 2.847 4.535 6.113 1.00 94.44 132 VAL A C 1
ATOM 1063 O O . VAL A 1 132 ? 2.033 3.632 5.926 1.00 94.44 132 VAL A O 1
ATOM 1066 N N . LYS A 1 133 ? 4.168 4.338 5.988 1.00 94.88 133 LYS A N 1
ATOM 1067 C CA . LYS A 1 133 ? 4.746 3.032 5.625 1.00 94.88 133 LYS A CA 1
ATOM 1068 C C . LYS A 1 133 ? 4.425 1.974 6.671 1.00 94.88 133 LYS A C 1
ATOM 1070 O O . LYS A 1 133 ? 4.005 0.878 6.314 1.00 94.88 133 LYS A O 1
ATOM 1075 N N . PHE A 1 134 ? 4.547 2.325 7.949 1.00 96.12 134 PHE A N 1
ATOM 1076 C CA . PHE A 1 134 ? 4.173 1.430 9.038 1.00 96.12 134 PHE A CA 1
ATOM 1077 C C . PHE A 1 134 ? 2.707 0.989 8.940 1.00 96.12 134 PHE A C 1
ATOM 1079 O O . PHE A 1 134 ? 2.422 -0.190 9.105 1.00 96.12 134 PHE A O 1
ATOM 1086 N N . LEU A 1 135 ? 1.776 1.900 8.642 1.00 97.06 135 LEU A N 1
ATOM 1087 C CA . LEU A 1 135 ? 0.352 1.573 8.501 1.00 97.06 135 LEU A CA 1
ATOM 1088 C C . LEU A 1 135 ? 0.070 0.672 7.297 1.00 97.06 135 LEU A C 1
ATOM 1090 O O . LEU A 1 135 ? -0.755 -0.238 7.390 1.00 97.06 135 LEU A O 1
ATOM 1094 N N . VAL A 1 136 ? 0.779 0.882 6.187 1.00 96.62 136 VAL A N 1
ATOM 1095 C CA . VAL A 1 136 ? 0.729 -0.022 5.033 1.00 96.62 136 VAL A CA 1
ATOM 1096 C C . VAL A 1 136 ? 1.202 -1.423 5.438 1.00 96.62 136 VAL A C 1
ATOM 1098 O O . VAL A 1 136 ? 0.493 -2.399 5.200 1.00 96.62 136 VAL A O 1
ATOM 1101 N N . ASP A 1 137 ? 2.335 -1.541 6.129 1.00 96.06 137 ASP A N 1
ATOM 1102 C CA . ASP A 1 137 ? 2.851 -2.839 6.590 1.00 96.06 137 ASP A CA 1
ATOM 1103 C C . ASP A 1 137 ? 1.922 -3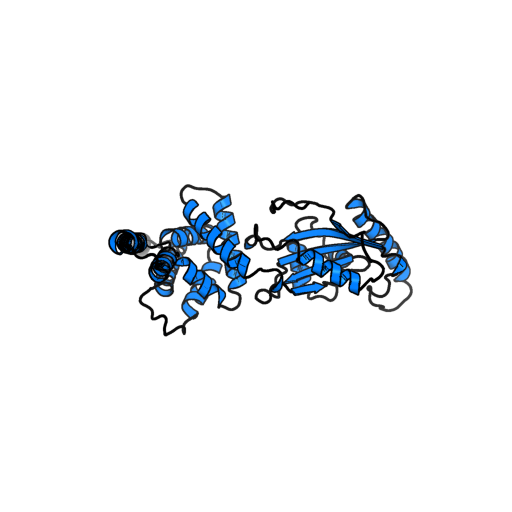.502 7.612 1.00 96.06 137 ASP A C 1
ATOM 1105 O O . ASP A 1 137 ? 1.644 -4.700 7.530 1.00 96.06 137 ASP A O 1
ATOM 1109 N N . LEU A 1 138 ? 1.372 -2.711 8.535 1.00 97.00 138 LEU A N 1
ATOM 1110 C CA . LEU A 1 138 ? 0.399 -3.150 9.528 1.00 97.00 138 LEU A CA 1
ATOM 1111 C C . LEU A 1 138 ? -0.833 -3.751 8.847 1.00 97.00 138 LEU A C 1
ATOM 1113 O O . LEU A 1 138 ? -1.260 -4.847 9.213 1.00 97.00 138 LEU A O 1
ATOM 1117 N N . ARG A 1 139 ? -1.370 -3.083 7.816 1.00 97.38 139 ARG A N 1
ATOM 1118 C CA . ARG A 1 139 ? -2.472 -3.620 7.008 1.00 97.38 139 ARG A CA 1
ATOM 1119 C C . ARG A 1 139 ? -2.065 -4.906 6.291 1.00 97.38 139 ARG A C 1
ATOM 1121 O O . ARG A 1 139 ? -2.863 -5.838 6.254 1.00 97.38 139 ARG A O 1
ATOM 1128 N N . GLY A 1 140 ? -0.836 -4.990 5.778 1.00 96.19 140 GLY A N 1
ATOM 1129 C CA . GLY A 1 140 ? -0.274 -6.221 5.214 1.00 96.19 140 GLY A CA 1
ATOM 1130 C C . GLY A 1 140 ? -0.338 -7.393 6.200 1.00 96.19 140 GLY A C 1
ATOM 1131 O O . GLY A 1 140 ? -0.904 -8.435 5.869 1.00 96.19 140 GLY A O 1
ATOM 1132 N N . HIS A 1 141 ? 0.113 -7.188 7.441 1.00 95.81 141 HIS A N 1
ATOM 1133 C CA . HIS A 1 141 ? 0.022 -8.200 8.498 1.00 95.81 141 HIS A CA 1
ATOM 1134 C C . HIS A 1 141 ? -1.430 -8.557 8.865 1.00 95.81 141 HIS A C 1
ATOM 1136 O O . HIS A 1 141 ? -1.722 -9.720 9.144 1.00 95.81 141 HIS A O 1
ATOM 1142 N N . MET A 1 142 ? -2.361 -7.592 8.851 1.00 95.88 142 MET A N 1
ATOM 1143 C CA . MET A 1 142 ? -3.792 -7.885 9.031 1.00 95.88 142 MET A CA 1
ATOM 1144 C C . MET A 1 142 ? -4.309 -8.800 7.918 1.00 95.88 142 MET A C 1
ATOM 1146 O O . MET A 1 142 ? -5.060 -9.731 8.192 1.00 95.88 142 MET A O 1
ATOM 1150 N N . MET A 1 143 ? -3.892 -8.572 6.670 1.00 94.94 143 MET A N 1
ATOM 1151 C CA . MET A 1 143 ? -4.276 -9.416 5.537 1.00 94.94 143 MET A CA 1
ATOM 1152 C C . MET A 1 143 ? -3.692 -10.826 5.643 1.00 94.94 143 MET A C 1
ATOM 1154 O O . MET A 1 143 ? -4.391 -11.786 5.329 1.00 94.94 143 MET A O 1
ATOM 1158 N N . ASP A 1 144 ? -2.459 -10.969 6.133 1.00 94.06 144 ASP A N 1
ATOM 1159 C CA . ASP A 1 144 ? -1.874 -12.278 6.448 1.00 94.06 144 ASP A CA 1
ATOM 1160 C C . ASP A 1 144 ? -2.667 -13.030 7.513 1.00 94.06 144 ASP A C 1
ATOM 1162 O O . ASP A 1 144 ? -2.972 -14.212 7.350 1.00 94.06 144 ASP A O 1
ATOM 1166 N N . LEU A 1 145 ? -3.062 -12.335 8.580 1.00 93.19 145 LEU A N 1
ATOM 1167 C CA . LEU A 1 145 ? -3.906 -12.911 9.621 1.00 93.19 145 LEU A CA 1
ATOM 1168 C C . LEU A 1 145 ? -5.284 -13.320 9.075 1.00 93.19 145 LEU A C 1
ATOM 1170 O O . LEU A 1 145 ? -5.778 -14.398 9.400 1.00 93.19 145 LEU A O 1
ATOM 1174 N N . ILE A 1 146 ? -5.885 -12.496 8.210 1.00 93.62 146 ILE A N 1
ATOM 1175 C CA . ILE A 1 146 ? -7.161 -12.800 7.543 1.00 93.62 146 ILE A CA 1
ATOM 1176 C C . ILE A 1 146 ? -7.044 -14.026 6.638 1.00 93.62 146 ILE A C 1
ATOM 1178 O O . ILE A 1 146 ? -7.941 -14.868 6.652 1.00 93.62 146 ILE A O 1
ATOM 1182 N N . ALA A 1 147 ? -5.944 -14.155 5.897 1.00 92.81 147 ALA A N 1
ATOM 1183 C CA . ALA A 1 147 ? -5.695 -15.295 5.023 1.00 92.81 147 ALA A CA 1
ATOM 1184 C C . ALA A 1 147 ? -5.461 -16.603 5.800 1.00 92.81 147 ALA A C 1
ATOM 1186 O O . ALA A 1 147 ? -5.895 -17.658 5.344 1.00 92.81 147 ALA A O 1
ATOM 1187 N N . LYS A 1 148 ? -4.826 -16.544 6.982 1.00 89.00 148 LYS A N 1
ATOM 1188 C CA . LYS A 1 148 ? -4.617 -17.712 7.862 1.00 89.00 148 LYS A CA 1
ATOM 1189 C C . LYS A 1 148 ? -5.926 -18.255 8.468 1.00 89.00 148 LYS A C 1
ATOM 1191 O O . LYS A 1 148 ? -5.979 -19.427 8.829 1.00 89.00 148 LYS A O 1
ATOM 1196 N N . GLY A 1 149 ? -6.987 -17.444 8.533 1.00 83.44 149 GLY A N 1
ATOM 1197 C CA . GLY A 1 149 ? -8.310 -17.850 9.024 1.00 83.44 149 GLY A CA 1
ATOM 1198 C C . GLY A 1 149 ? -8.424 -17.957 10.556 1.00 83.44 149 GLY A C 1
ATOM 1199 O O . GLY A 1 149 ? -7.459 -17.754 11.291 1.00 83.44 149 GLY A O 1
ATOM 1200 N N . GLY A 1 150 ? -9.640 -18.227 11.050 1.00 79.44 150 GLY A N 1
ATOM 1201 C CA . GLY A 1 150 ? -9.949 -18.397 12.481 1.00 79.44 150 GLY A CA 1
ATOM 1202 C C . GLY A 1 150 ? -11.244 -17.707 12.935 1.00 79.44 150 GLY A C 1
ATOM 1203 O O . GLY A 1 150 ? -11.808 -16.882 12.217 1.00 79.44 150 GLY A O 1
ATOM 1204 N N . THR A 1 151 ? -11.707 -18.039 14.144 1.00 66.69 151 THR A N 1
ATOM 1205 C CA . THR A 1 151 ? -12.999 -17.596 14.709 1.00 66.69 151 THR A CA 1
ATOM 1206 C C . THR A 1 151 ? -13.040 -16.098 15.056 1.00 66.69 151 THR A C 1
ATOM 1208 O O . THR A 1 151 ? -14.094 -15.480 14.967 1.00 66.69 151 THR A O 1
ATOM 1211 N N . ASP A 1 152 ? -11.886 -15.481 15.338 1.00 71.38 152 ASP A N 1
ATOM 1212 C CA . ASP A 1 152 ? -11.785 -14.095 15.842 1.00 71.38 152 ASP A CA 1
ATOM 1213 C C . ASP A 1 152 ? -11.321 -13.073 14.789 1.00 71.38 152 ASP A C 1
ATOM 1215 O O . ASP A 1 152 ? -10.719 -12.047 15.108 1.00 71.38 152 ASP A O 1
ATOM 1219 N N . VAL A 1 153 ? -11.519 -13.366 13.502 1.00 88.19 153 VAL A N 1
ATOM 1220 C CA . VAL A 1 153 ? -10.932 -12.568 12.408 1.00 88.19 153 VAL A CA 1
ATOM 1221 C C . VAL A 1 153 ? -11.901 -11.523 11.837 1.00 88.19 153 VAL A C 1
ATOM 1223 O O . VAL A 1 153 ? -11.497 -10.656 11.061 1.00 88.19 153 VAL A O 1
ATOM 1226 N N . SER A 1 154 ? -13.176 -11.550 12.235 1.00 91.00 154 SER A N 1
ATOM 1227 C CA . SER A 1 154 ? -14.185 -10.570 11.802 1.00 91.00 154 SER A CA 1
ATOM 1228 C C . SER A 1 154 ? -13.829 -9.142 12.229 1.00 91.00 154 SER A C 1
ATOM 1230 O O . SER A 1 154 ? -13.837 -8.246 11.386 1.00 91.00 154 SER A O 1
ATOM 1232 N N . ALA A 1 155 ? -13.432 -8.946 13.489 1.00 92.00 155 ALA A N 1
ATOM 1233 C CA . ALA A 1 155 ? -13.010 -7.646 14.015 1.00 92.00 155 ALA A CA 1
ATOM 1234 C C . ALA A 1 155 ? -11.763 -7.117 13.284 1.00 92.00 155 ALA A C 1
ATOM 1236 O O . ALA A 1 155 ? -11.727 -5.976 12.829 1.00 92.00 155 ALA A O 1
ATOM 1237 N N . VAL A 1 156 ? -10.763 -7.978 13.057 1.00 94.62 156 VAL A N 1
ATOM 1238 C CA . VAL A 1 156 ? -9.554 -7.611 12.297 1.00 94.62 156 VAL A CA 1
ATOM 1239 C C . VAL A 1 156 ? -9.893 -7.248 10.849 1.00 94.62 156 VAL A C 1
ATOM 1241 O O . VAL A 1 156 ? -9.301 -6.327 10.290 1.00 94.62 156 VAL A O 1
ATOM 1244 N N . ARG A 1 157 ? -10.861 -7.934 10.230 1.00 95.19 157 ARG A N 1
ATOM 1245 C CA . ARG A 1 157 ? -11.343 -7.601 8.883 1.00 95.19 157 ARG A CA 1
ATOM 1246 C C . ARG A 1 157 ? -12.010 -6.226 8.847 1.00 95.19 157 ARG A C 1
ATOM 1248 O O . ARG A 1 157 ? -11.725 -5.468 7.924 1.00 95.19 157 ARG A O 1
ATOM 1255 N N . ALA A 1 158 ? -12.839 -5.896 9.837 1.00 94.12 158 ALA A N 1
ATOM 1256 C CA . ALA A 1 158 ? -13.448 -4.571 9.959 1.00 94.12 158 ALA A CA 1
ATOM 1257 C C . ALA A 1 158 ? -12.376 -3.479 10.122 1.00 94.12 158 ALA A C 1
ATOM 1259 O O . ALA A 1 158 ? -12.361 -2.513 9.359 1.00 94.12 158 ALA A O 1
ATOM 1260 N N . MET A 1 159 ? -11.407 -3.689 11.019 1.00 95.88 159 MET A N 1
ATOM 1261 C CA . MET A 1 159 ? -10.264 -2.791 11.215 1.00 95.88 159 MET A CA 1
ATOM 1262 C C . MET A 1 159 ? -9.419 -2.627 9.937 1.00 95.88 159 MET A C 1
ATOM 1264 O O . MET A 1 159 ? -9.044 -1.512 9.578 1.00 95.88 159 MET A O 1
ATOM 1268 N N . SER A 1 160 ? -9.159 -3.716 9.203 1.00 96.62 160 SER A N 1
ATOM 1269 C CA . SER A 1 160 ? -8.444 -3.682 7.918 1.00 96.62 160 SER A CA 1
ATOM 1270 C C . SER A 1 160 ? -9.205 -2.895 6.845 1.00 96.62 160 SER A C 1
ATOM 1272 O O . SER A 1 160 ? -8.580 -2.203 6.039 1.00 96.62 160 SER A O 1
ATOM 1274 N N . GLY A 1 161 ? -10.541 -2.975 6.846 1.00 95.94 161 GLY A N 1
ATOM 1275 C CA . GLY A 1 161 ? -11.417 -2.172 5.993 1.00 95.94 161 GLY A CA 1
ATOM 1276 C C . GLY A 1 161 ? -11.330 -0.681 6.317 1.00 95.94 161 GLY A C 1
ATOM 1277 O O . GLY A 1 161 ? -11.052 0.116 5.432 1.00 95.94 161 GLY A O 1
ATOM 1278 N N . GLN A 1 162 ? -11.431 -0.308 7.593 1.00 95.25 162 GLN A N 1
ATOM 1279 C CA . GLN A 1 162 ? -11.282 1.090 8.018 1.00 95.25 162 GLN A CA 1
ATOM 1280 C C . GLN A 1 162 ? -9.903 1.666 7.653 1.00 95.25 162 GLN A C 1
ATOM 1282 O O . GLN A 1 162 ? -9.787 2.788 7.157 1.00 95.25 162 GLN A O 1
ATOM 1287 N N . LEU A 1 163 ? -8.840 0.873 7.825 1.00 96.81 163 LEU A N 1
ATOM 1288 C CA . LEU A 1 163 ? -7.494 1.279 7.425 1.00 96.81 163 LEU A CA 1
ATOM 1289 C C . LEU A 1 163 ? -7.342 1.366 5.897 1.00 96.81 163 LEU A C 1
ATOM 1291 O O . LEU A 1 163 ? -6.633 2.241 5.403 1.00 96.81 163 LEU A O 1
ATOM 1295 N N . LYS A 1 164 ? -8.021 0.500 5.132 1.00 96.38 164 LYS A N 1
ATOM 1296 C CA . LYS A 1 164 ? -8.099 0.608 3.667 1.00 96.38 164 LYS A CA 1
ATOM 1297 C C . LYS A 1 164 ? -8.717 1.941 3.253 1.00 96.38 164 LYS A C 1
ATOM 1299 O O . LYS A 1 164 ? -8.181 2.580 2.350 1.00 96.38 164 LYS A O 1
ATOM 1304 N N . ASP A 1 165 ? -9.812 2.348 3.882 1.00 94.56 165 ASP A N 1
ATOM 1305 C CA . ASP A 1 165 ? -10.520 3.581 3.530 1.00 94.56 165 ASP A CA 1
ATOM 1306 C C . ASP A 1 165 ? -9.642 4.808 3.808 1.00 94.56 165 ASP A C 1
ATOM 1308 O O . ASP A 1 165 ? -9.475 5.664 2.937 1.00 94.56 165 ASP A O 1
ATOM 1312 N N . LEU A 1 166 ? -8.962 4.831 4.962 1.00 94.12 166 LEU A N 1
ATOM 1313 C CA . LEU A 1 166 ? -7.983 5.868 5.300 1.00 94.12 166 LEU A CA 1
ATOM 1314 C C . LEU A 1 166 ? -6.836 5.935 4.277 1.00 94.12 166 LEU A C 1
ATOM 1316 O O . LEU A 1 166 ? -6.519 7.004 3.751 1.00 94.12 166 LEU A O 1
ATOM 1320 N N . LEU A 1 167 ? -6.238 4.785 3.953 1.00 94.31 167 LEU A N 1
ATOM 1321 C CA . LEU A 1 167 ? -5.161 4.700 2.965 1.00 94.31 167 LEU A CA 1
ATOM 1322 C C . LEU A 1 167 ? -5.645 5.066 1.555 1.00 94.31 167 LEU A C 1
ATOM 1324 O O . LEU A 1 167 ? -4.870 5.616 0.784 1.00 94.31 167 LEU A O 1
ATOM 1328 N N . SER A 1 168 ? -6.909 4.823 1.207 1.00 92.38 168 SER A N 1
ATOM 1329 C CA . SER A 1 168 ? -7.451 5.180 -0.113 1.00 92.38 168 SER A CA 1
ATOM 1330 C C . SER A 1 168 ? -7.493 6.693 -0.328 1.00 92.38 168 SER A C 1
ATOM 1332 O O . SER A 1 168 ? -7.257 7.162 -1.440 1.00 92.38 168 SER A O 1
ATOM 1334 N N . ILE A 1 169 ? -7.728 7.463 0.738 1.00 90.94 169 ILE A N 1
ATOM 1335 C CA . ILE A 1 169 ? -7.675 8.929 0.700 1.00 90.94 169 ILE A CA 1
ATOM 1336 C C . ILE A 1 169 ? -6.221 9.405 0.555 1.00 90.94 169 ILE A C 1
ATOM 1338 O O . ILE A 1 169 ? -5.926 10.267 -0.276 1.00 90.94 169 ILE A O 1
ATOM 1342 N N . TRP A 1 170 ? -5.299 8.831 1.335 1.00 91.69 170 TRP A N 1
ATO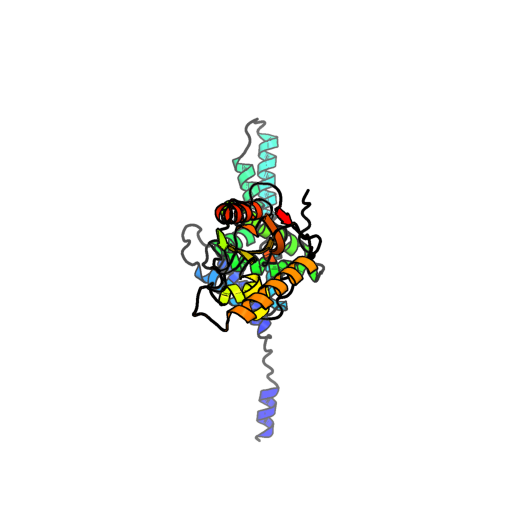M 1343 C CA . TRP A 1 170 ? -3.884 9.224 1.320 1.00 91.69 170 TRP A CA 1
ATOM 1344 C C . TRP A 1 170 ? -3.150 8.814 0.039 1.00 91.69 170 TRP A C 1
ATOM 1346 O O . TRP A 1 170 ? -2.296 9.551 -0.435 1.00 91.69 170 TRP A O 1
ATOM 1356 N N . PHE A 1 171 ? -3.506 7.681 -0.564 1.00 90.06 171 PHE A N 1
ATOM 1357 C CA . PHE A 1 171 ? -2.913 7.179 -1.807 1.00 90.06 171 PHE A CA 1
ATOM 1358 C C . PHE A 1 171 ? -3.749 7.543 -3.038 1.00 90.06 171 PHE A C 1
ATOM 1360 O O . PHE A 1 171 ? -3.916 6.750 -3.965 1.00 90.06 171 PHE A O 1
ATOM 1367 N N . SER A 1 172 ? -4.268 8.770 -3.072 1.00 86.06 172 SER A N 1
ATOM 1368 C CA . SER A 1 172 ? -4.920 9.292 -4.269 1.00 86.06 172 SER A CA 1
ATOM 1369 C C . SER A 1 172 ? -3.896 9.561 -5.379 1.00 86.06 172 SER A C 1
ATOM 1371 O O . SER A 1 172 ? -2.745 9.931 -5.135 1.00 86.06 172 SER A O 1
ATOM 1373 N N . ALA A 1 173 ? -4.311 9.403 -6.638 1.00 79.06 173 ALA A N 1
ATOM 1374 C CA . ALA A 1 173 ? -3.405 9.519 -7.783 1.00 79.06 173 ALA A CA 1
ATOM 1375 C C . ALA A 1 173 ? -2.694 10.883 -7.900 1.00 79.06 173 ALA A C 1
ATOM 1377 O O . ALA A 1 173 ? -1.624 10.954 -8.498 1.00 79.06 173 ALA A O 1
ATOM 1378 N N . GLY A 1 174 ? -3.269 11.955 -7.340 1.00 81.44 174 GLY A N 1
ATOM 1379 C CA . GLY A 1 174 ? -2.666 13.292 -7.335 1.00 81.44 174 GLY A CA 1
ATOM 1380 C C . GLY A 1 174 ? -1.488 13.454 -6.368 1.00 81.44 174 GLY A C 1
ATOM 1381 O O . GLY A 1 174 ? -0.701 14.380 -6.529 1.00 81.44 174 GLY A O 1
ATOM 1382 N N . LEU A 1 175 ? -1.342 12.556 -5.389 1.00 85.56 175 LEU A N 1
ATOM 1383 C CA . LEU A 1 175 ? -0.272 12.590 -4.382 1.00 85.56 175 LEU A CA 1
ATOM 1384 C C . LEU A 1 175 ? 0.922 11.692 -4.747 1.00 85.56 175 LEU A C 1
ATOM 1386 O O . LEU A 1 175 ? 1.943 11.684 -4.053 1.00 85.56 175 LEU A O 1
ATOM 1390 N N . MET A 1 176 ? 0.800 10.948 -5.848 1.00 88.56 176 MET A N 1
ATOM 1391 C CA . MET A 1 176 ? 1.829 10.053 -6.359 1.00 88.56 176 MET A CA 1
ATOM 1392 C C . MET A 1 176 ? 2.744 10.788 -7.340 1.00 88.56 176 MET A C 1
ATOM 1394 O O . MET A 1 176 ? 2.286 11.373 -8.323 1.00 88.56 176 MET A O 1
ATOM 1398 N N . LYS A 1 177 ? 4.053 10.709 -7.104 1.00 89.56 177 LYS A N 1
ATOM 1399 C CA . LYS A 1 177 ? 5.083 11.198 -8.024 1.00 89.56 177 LYS A CA 1
ATOM 1400 C C . LYS A 1 177 ? 5.508 10.075 -8.953 1.00 89.56 177 LYS A C 1
ATOM 1402 O O . LYS A 1 177 ? 5.649 8.938 -8.513 1.00 89.56 177 LYS A O 1
ATOM 1407 N N . VAL A 1 178 ? 5.693 10.401 -10.228 1.00 90.75 178 VAL A N 1
ATOM 1408 C CA . VAL A 1 178 ? 6.216 9.466 -11.230 1.00 90.75 178 VAL A CA 1
ATOM 1409 C C . VAL A 1 178 ? 7.691 9.749 -11.415 1.00 90.75 178 VAL A C 1
ATOM 1411 O O . VAL A 1 178 ? 8.057 10.890 -11.685 1.00 90.75 178 VAL A O 1
ATOM 1414 N N . GLU A 1 179 ? 8.515 8.719 -11.305 1.00 91.50 179 GLU A N 1
ATOM 1415 C CA . GLU A 1 179 ? 9.956 8.811 -11.504 1.00 91.50 179 GLU A CA 1
ATOM 1416 C C . GLU A 1 179 ? 10.385 7.800 -12.569 1.00 91.50 179 GLU A C 1
ATOM 1418 O O . GLU A 1 179 ? 9.951 6.644 -12.558 1.00 91.50 179 GLU A O 1
ATOM 1423 N N . ARG A 1 180 ? 11.220 8.239 -13.518 1.00 93.19 180 ARG A N 1
ATOM 1424 C CA . ARG A 1 180 ? 11.881 7.347 -14.476 1.00 93.19 180 ARG A CA 1
ATOM 1425 C C . ARG A 1 180 ? 13.091 6.722 -13.791 1.00 93.19 180 ARG A C 1
ATOM 1427 O O . ARG A 1 180 ? 13.954 7.440 -13.294 1.00 93.19 180 ARG A O 1
ATOM 1434 N N . ILE A 1 181 ? 13.162 5.397 -13.819 1.00 94.62 181 ILE A N 1
ATOM 1435 C CA . ILE A 1 181 ? 14.295 4.628 -13.315 1.00 94.62 181 ILE A CA 1
ATOM 1436 C C . ILE A 1 181 ? 15.204 4.248 -14.476 1.00 94.62 181 ILE A C 1
ATOM 1438 O O . ILE A 1 181 ? 14.752 3.692 -15.479 1.00 94.62 181 ILE A O 1
ATOM 1442 N N . THR A 1 182 ? 16.488 4.545 -14.313 1.00 94.19 182 THR A N 1
ATOM 1443 C CA . THR A 1 182 ? 17.569 4.221 -15.247 1.00 94.19 182 THR A CA 1
ATOM 1444 C C . THR A 1 182 ? 18.675 3.468 -14.513 1.00 94.19 182 THR A C 1
ATOM 1446 O O . THR A 1 182 ? 18.619 3.268 -13.296 1.00 94.19 182 THR A O 1
ATOM 1449 N N . TRP A 1 183 ? 19.721 3.054 -15.229 1.00 92.56 183 TRP A N 1
ATOM 1450 C CA . TRP A 1 183 ? 20.866 2.390 -14.601 1.00 92.56 183 TRP A CA 1
ATOM 1451 C C . TRP A 1 183 ? 21.671 3.306 -13.660 1.00 92.56 183 TRP A C 1
ATOM 1453 O O . TRP A 1 183 ? 22.427 2.822 -12.822 1.00 92.56 183 TRP A O 1
ATOM 1463 N N . GLN A 1 184 ? 21.496 4.624 -13.773 1.00 91.56 184 GLN A N 1
ATOM 1464 C CA . GLN A 1 184 ? 22.109 5.630 -12.903 1.00 91.56 184 GLN A CA 1
ATOM 1465 C C . GLN A 1 184 ? 21.284 5.902 -11.635 1.00 91.56 184 GLN A C 1
ATOM 1467 O O . GLN A 1 184 ? 21.747 6.618 -10.747 1.00 91.56 184 GLN A O 1
ATOM 1472 N N . SER A 1 185 ? 20.067 5.359 -11.531 1.00 93.88 185 SER A N 1
ATOM 1473 C CA . SER A 1 185 ? 19.245 5.499 -10.329 1.00 93.88 185 SER A CA 1
ATOM 1474 C C . SER A 1 185 ? 19.899 4.828 -9.109 1.00 93.88 185 SER A C 1
ATOM 1476 O O . SER A 1 185 ? 20.683 3.887 -9.263 1.00 93.88 185 SER A O 1
ATOM 1478 N N . PRO A 1 186 ? 19.570 5.262 -7.875 1.00 94.75 186 PRO A N 1
ATOM 1479 C CA . PRO A 1 186 ? 20.153 4.687 -6.667 1.00 94.75 186 PRO A CA 1
ATOM 1480 C C . PRO A 1 186 ? 19.995 3.163 -6.602 1.00 94.75 186 PRO A C 1
ATOM 1482 O O . PRO A 1 186 ? 18.895 2.636 -6.785 1.00 94.75 186 PRO A O 1
ATOM 1485 N N . CYS A 1 187 ? 21.078 2.459 -6.256 1.00 93.62 187 CYS A N 1
ATOM 1486 C CA . CYS A 1 187 ? 21.101 0.993 -6.161 1.00 93.62 187 CYS A CA 1
ATOM 1487 C C . CYS A 1 187 ? 19.995 0.444 -5.241 1.00 93.62 187 CYS A C 1
ATOM 1489 O O . CYS A 1 187 ? 19.371 -0.565 -5.552 1.00 93.62 187 CYS A O 1
ATOM 1491 N N . GLN A 1 188 ? 19.671 1.163 -4.160 1.00 93.81 188 GLN A N 1
ATOM 1492 C CA . GLN A 1 188 ? 18.581 0.805 -3.249 1.00 93.81 188 GLN A CA 1
ATOM 1493 C C . GLN A 1 188 ? 17.212 0.718 -3.953 1.00 93.81 188 GLN A C 1
ATOM 1495 O O . GLN A 1 188 ? 16.425 -0.176 -3.653 1.00 93.81 188 GLN A O 1
ATOM 1500 N N . MET A 1 189 ? 16.921 1.626 -4.890 1.00 93.94 189 MET A N 1
ATOM 1501 C CA . MET A 1 189 ? 15.674 1.605 -5.664 1.00 93.94 189 MET A CA 1
ATOM 1502 C C . MET A 1 189 ? 15.667 0.425 -6.643 1.00 93.94 189 MET A C 1
ATOM 1504 O O . MET A 1 189 ? 14.686 -0.311 -6.724 1.00 93.94 189 MET A O 1
ATOM 1508 N N . LEU A 1 190 ? 16.787 0.202 -7.336 1.00 93.75 190 LEU A N 1
ATOM 1509 C CA . LEU A 1 190 ? 16.968 -0.920 -8.261 1.00 93.75 190 LEU A CA 1
ATOM 1510 C C . LEU A 1 190 ? 16.812 -2.278 -7.556 1.00 93.75 190 LEU A C 1
ATOM 1512 O O . LEU A 1 190 ? 16.123 -3.162 -8.065 1.00 93.75 190 LEU A O 1
ATOM 1516 N N . GLN A 1 191 ? 17.382 -2.423 -6.358 1.00 93.38 191 GLN A N 1
ATOM 1517 C CA . GLN A 1 191 ? 17.225 -3.616 -5.530 1.00 93.38 191 GLN A CA 1
ATOM 1518 C C . GLN A 1 191 ? 15.750 -3.877 -5.199 1.00 93.38 191 GLN A C 1
ATOM 1520 O O . GLN A 1 191 ? 15.261 -4.978 -5.441 1.00 93.38 191 GLN A O 1
ATOM 1525 N N . LYS A 1 192 ? 15.012 -2.861 -4.733 1.00 93.38 192 LYS A N 1
ATOM 1526 C CA . LYS A 1 192 ? 13.578 -2.994 -4.425 1.00 93.38 192 LYS A CA 1
ATOM 1527 C C . LYS A 1 192 ? 12.748 -3.372 -5.644 1.00 93.38 192 LYS A C 1
ATOM 1529 O O . LYS A 1 192 ? 11.875 -4.227 -5.552 1.00 93.38 192 LYS A O 1
ATOM 1534 N N . ILE A 1 193 ? 13.031 -2.776 -6.800 1.00 92.44 193 ILE A N 1
ATOM 1535 C CA . ILE A 1 193 ? 12.368 -3.144 -8.058 1.00 92.44 193 ILE A CA 1
ATOM 1536 C C . ILE A 1 193 ? 12.619 -4.620 -8.387 1.00 92.44 193 ILE A C 1
ATOM 1538 O O . ILE A 1 193 ? 11.691 -5.324 -8.774 1.00 92.44 193 ILE A O 1
ATOM 1542 N N . SER A 1 194 ? 13.852 -5.099 -8.198 1.00 91.50 194 SER A N 1
ATOM 1543 C CA . SER A 1 194 ? 14.201 -6.505 -8.412 1.00 91.50 194 SER A CA 1
ATOM 1544 C C . SER A 1 194 ? 13.488 -7.450 -7.442 1.00 91.50 194 SER A C 1
ATOM 1546 O O . SER A 1 194 ? 13.053 -8.519 -7.861 1.00 91.50 194 SER A O 1
ATOM 1548 N N . GLU A 1 195 ? 13.387 -7.080 -6.165 1.00 90.81 195 GLU A N 1
ATOM 1549 C CA . GLU A 1 195 ? 12.741 -7.881 -5.116 1.00 90.81 195 GLU A CA 1
ATOM 1550 C C . GLU A 1 195 ? 11.219 -7.937 -5.280 1.00 90.81 195 GLU A C 1
ATOM 1552 O O . GLU A 1 195 ? 10.604 -8.970 -5.021 1.00 90.81 195 GLU A O 1
ATOM 1557 N N . TYR A 1 196 ? 10.609 -6.836 -5.719 1.00 89.00 196 TYR A N 1
ATOM 1558 C CA . TYR A 1 196 ? 9.158 -6.717 -5.797 1.00 89.00 196 TYR A CA 1
ATOM 1559 C C . TYR A 1 196 ? 8.559 -7.175 -7.126 1.00 89.00 196 TYR A C 1
ATOM 1561 O O . TYR A 1 196 ? 7.341 -7.297 -7.202 1.00 89.00 196 TYR A O 1
ATOM 1569 N N . GLU A 1 197 ? 9.358 -7.431 -8.166 1.00 85.69 197 GLU A N 1
ATOM 1570 C CA . GLU A 1 197 ? 8.863 -7.839 -9.484 1.00 85.69 197 GLU A CA 1
ATOM 1571 C C . GLU A 1 197 ? 8.123 -9.189 -9.430 1.00 85.69 197 GLU A C 1
ATOM 1573 O O . GLU A 1 197 ? 8.725 -10.265 -9.417 1.00 85.69 197 GLU A O 1
ATOM 1578 N N . ALA A 1 198 ? 6.790 -9.121 -9.442 1.00 77.88 198 ALA A N 1
ATOM 1579 C CA . ALA A 1 198 ? 5.922 -10.283 -9.291 1.00 77.88 198 ALA A CA 1
ATOM 1580 C C . ALA A 1 198 ? 5.605 -10.979 -10.622 1.00 77.88 198 ALA A C 1
ATOM 1582 O O . ALA A 1 198 ? 5.358 -12.184 -10.642 1.00 77.88 198 ALA A O 1
ATOM 1583 N N . VAL A 1 199 ? 5.581 -10.237 -11.734 1.00 78.94 199 VAL A N 1
ATOM 1584 C CA . VAL A 1 199 ? 5.134 -10.758 -13.034 1.00 78.94 199 VAL A CA 1
ATOM 1585 C C . VAL A 1 199 ? 6.248 -11.558 -13.707 1.00 78.94 199 VAL A C 1
ATOM 1587 O O . VAL A 1 199 ? 6.034 -12.684 -14.168 1.00 78.94 199 VAL A O 1
ATOM 1590 N N . HIS A 1 200 ? 7.459 -10.999 -13.745 1.00 79.88 200 HIS A N 1
ATOM 1591 C CA . HIS A 1 200 ? 8.616 -11.629 -14.377 1.00 79.88 200 HIS A CA 1
ATOM 1592 C C . HIS A 1 200 ? 9.866 -11.508 -13.503 1.00 79.88 200 HIS A C 1
ATOM 1594 O O . HIS A 1 200 ? 10.633 -10.562 -13.706 1.00 79.88 200 HIS A O 1
ATOM 1600 N N . PRO A 1 201 ? 10.129 -12.471 -12.596 1.00 83.12 201 PRO A N 1
ATOM 1601 C CA . PRO A 1 201 ? 11.245 -12.399 -11.658 1.00 83.12 201 PRO A CA 1
ATOM 1602 C C . PRO A 1 201 ? 12.563 -12.033 -12.345 1.00 83.12 201 PRO A C 1
ATOM 1604 O O . PRO A 1 201 ? 12.930 -12.609 -13.378 1.00 83.12 201 PRO A O 1
ATOM 1607 N N . VAL A 1 202 ? 13.252 -11.037 -11.793 1.00 83.94 202 VAL A N 1
ATOM 1608 C CA . VAL A 1 202 ? 14.532 -10.553 -12.317 1.00 83.94 202 VAL A CA 1
ATOM 1609 C C . VAL A 1 202 ? 15.601 -11.609 -12.051 1.00 83.94 202 VAL A C 1
ATOM 1611 O O . VAL A 1 202 ? 15.814 -12.029 -10.918 1.00 83.94 202 VAL A O 1
ATOM 1614 N N . ARG A 1 203 ? 16.290 -12.058 -13.105 1.00 83.88 203 ARG A N 1
ATOM 1615 C CA . ARG A 1 203 ? 17.246 -13.185 -13.022 1.00 83.88 203 ARG A CA 1
ATOM 1616 C C . ARG A 1 203 ? 18.661 -12.776 -12.584 1.00 83.88 203 ARG A C 1
ATOM 1618 O O . ARG A 1 203 ? 19.581 -13.584 -12.672 1.00 83.88 203 ARG A O 1
ATOM 1625 N N . GLY A 1 204 ? 18.845 -11.523 -12.167 1.00 87.56 204 GLY A N 1
ATOM 1626 C CA . GLY A 1 204 ? 20.116 -10.946 -11.718 1.00 87.56 204 GLY A CA 1
ATOM 1627 C C . GLY A 1 204 ? 20.335 -9.508 -12.203 1.00 87.56 204 GLY A C 1
ATOM 1628 O O . GLY A 1 204 ? 19.533 -8.957 -12.956 1.00 87.56 204 GLY A O 1
ATOM 1629 N N . TRP A 1 205 ? 21.460 -8.903 -11.813 1.00 87.25 205 TRP A N 1
ATOM 1630 C CA . TRP A 1 205 ? 21.780 -7.497 -12.109 1.00 87.25 205 TRP A CA 1
ATOM 1631 C C . TRP A 1 205 ? 21.915 -7.177 -13.598 1.00 87.25 205 TRP A C 1
ATOM 1633 O O . TRP A 1 205 ? 21.478 -6.117 -14.038 1.00 87.25 205 TRP A O 1
ATOM 1643 N N . LEU A 1 206 ? 22.468 -8.101 -14.387 1.00 87.81 206 LEU A N 1
ATOM 1644 C CA . LEU A 1 206 ? 22.516 -7.959 -15.844 1.00 87.81 206 LEU A CA 1
ATOM 1645 C C . LEU A 1 206 ? 21.106 -7.924 -16.440 1.00 87.81 206 LEU A C 1
ATOM 1647 O O . LEU A 1 206 ? 20.847 -7.149 -17.352 1.00 87.81 206 LEU A O 1
ATOM 1651 N N . ASP A 1 207 ? 20.173 -8.717 -15.906 1.00 88.38 207 ASP A N 1
ATOM 1652 C CA . ASP A 1 207 ? 18.781 -8.672 -16.349 1.00 88.38 207 ASP A CA 1
ATOM 1653 C C . ASP A 1 207 ? 18.138 -7.323 -16.020 1.00 88.38 207 ASP A C 1
ATOM 1655 O O . ASP A 1 207 ? 17.522 -6.710 -16.890 1.00 88.38 207 ASP A O 1
ATOM 1659 N N . LEU A 1 208 ? 18.359 -6.824 -14.802 1.00 90.19 208 LEU A N 1
ATOM 1660 C CA . LEU A 1 208 ? 17.849 -5.527 -14.373 1.00 90.19 208 LEU A CA 1
ATOM 1661 C C . LEU A 1 208 ? 18.400 -4.377 -15.219 1.00 90.19 208 LEU A C 1
ATOM 1663 O O . LEU A 1 208 ? 17.615 -3.555 -15.683 1.00 90.19 208 LEU A O 1
ATOM 1667 N N . LYS A 1 209 ? 19.716 -4.361 -15.487 1.00 89.50 209 LYS A N 1
ATOM 1668 C CA . LYS A 1 209 ? 20.366 -3.355 -16.344 1.00 89.50 209 LYS A CA 1
ATOM 1669 C C . LYS A 1 209 ? 19.678 -3.244 -17.692 1.00 89.50 209 LYS A C 1
ATOM 1671 O O . LYS A 1 209 ? 19.440 -2.146 -18.178 1.00 89.50 209 LYS A O 1
ATOM 1676 N N . ARG A 1 210 ? 19.307 -4.382 -18.275 1.00 87.31 210 ARG A N 1
ATOM 1677 C CA . ARG A 1 210 ? 18.609 -4.396 -19.559 1.00 87.31 210 ARG A CA 1
ATOM 1678 C C . ARG A 1 210 ? 17.189 -3.863 -19.463 1.00 87.31 210 ARG A C 1
ATOM 1680 O O . ARG A 1 210 ? 16.747 -3.186 -20.377 1.00 87.31 210 ARG A O 1
ATOM 1687 N N . ARG A 1 211 ? 16.467 -4.140 -18.374 1.00 89.69 211 ARG A N 1
ATOM 1688 C CA . ARG A 1 211 ? 15.085 -3.664 -18.168 1.00 89.69 211 ARG A CA 1
ATOM 1689 C C . ARG A 1 211 ? 14.974 -2.155 -17.941 1.00 89.69 211 ARG A C 1
ATOM 1691 O O . ARG A 1 211 ? 13.866 -1.632 -18.038 1.00 89.69 211 ARG A O 1
ATOM 1698 N N . VAL A 1 212 ? 16.087 -1.485 -17.649 1.00 91.81 212 VAL A N 1
ATOM 1699 C CA . VAL A 1 212 ? 16.173 -0.027 -17.453 1.00 91.81 212 VAL A CA 1
ATOM 1700 C C . VAL A 1 212 ? 17.110 0.657 -18.459 1.00 91.81 212 VAL A C 1
ATOM 1702 O O . VAL A 1 212 ? 17.492 1.804 -18.242 1.00 91.81 212 VAL A O 1
ATOM 1705 N N . GLY A 1 213 ? 17.531 -0.066 -19.502 1.00 88.25 213 GLY A N 1
ATOM 1706 C CA . GLY A 1 213 ? 18.445 0.417 -20.540 1.00 88.25 213 GLY A CA 1
ATOM 1707 C C . GLY A 1 213 ? 17.728 0.795 -21.837 1.00 88.25 213 GLY A C 1
ATOM 1708 O O . GLY A 1 213 ? 16.531 1.075 -21.850 1.00 88.25 213 GLY A O 1
ATOM 1709 N N . SER A 1 214 ? 18.450 0.758 -22.955 1.00 87.38 214 SER A N 1
ATOM 1710 C CA . SER A 1 214 ? 17.922 1.173 -24.256 1.00 87.38 214 SER A CA 1
ATOM 1711 C C . SER A 1 214 ? 16.691 0.354 -24.679 1.00 87.38 214 SER A C 1
ATOM 1713 O O . SER A 1 214 ? 16.580 -0.853 -24.441 1.00 87.38 214 SER A O 1
ATOM 1715 N N . TYR A 1 215 ? 15.735 1.023 -25.313 1.00 89.69 215 TYR A N 1
ATOM 1716 C CA . TYR A 1 215 ? 14.413 0.536 -25.697 1.00 89.69 215 TYR A CA 1
ATOM 1717 C C . TYR A 1 215 ? 13.581 -0.022 -24.523 1.00 89.69 215 TYR A C 1
ATOM 1719 O O . TYR A 1 215 ? 12.631 -0.796 -24.729 1.00 89.69 215 TYR A O 1
ATOM 1727 N N . ARG A 1 216 ? 13.923 0.332 -23.275 1.00 91.38 216 ARG A N 1
ATOM 1728 C CA . ARG A 1 216 ? 13.282 -0.171 -22.051 1.00 91.38 216 ARG A CA 1
ATOM 1729 C C . ARG A 1 216 ? 13.114 0.918 -21.010 1.00 91.38 216 ARG A C 1
ATOM 1731 O O . ARG A 1 216 ? 14.076 1.402 -20.430 1.00 91.38 216 ARG A O 1
ATOM 1738 N N . ARG A 1 217 ? 11.871 1.310 -20.735 1.00 92.38 217 ARG A N 1
ATOM 1739 C CA . ARG A 1 217 ? 11.589 2.364 -19.751 1.00 92.38 217 ARG A CA 1
ATOM 1740 C C . ARG A 1 217 ? 10.948 1.758 -18.517 1.00 92.38 217 ARG A C 1
ATOM 1742 O O . ARG A 1 217 ? 9.964 1.029 -18.624 1.00 92.38 217 ARG A O 1
ATOM 1749 N N . CYS A 1 218 ? 11.502 2.064 -17.352 1.00 93.62 218 CYS A N 1
ATOM 1750 C CA . CYS A 1 218 ? 10.930 1.688 -16.069 1.00 93.62 218 CYS A CA 1
ATOM 1751 C C . CYS A 1 218 ? 10.436 2.954 -15.371 1.00 93.62 218 CYS A C 1
ATOM 1753 O O . CYS A 1 218 ? 11.199 3.902 -15.193 1.00 93.62 218 CYS A O 1
ATOM 1755 N N . PHE A 1 219 ? 9.158 2.984 -15.007 1.00 93.25 219 PHE A N 1
ATOM 1756 C CA . PHE A 1 219 ? 8.580 4.068 -14.220 1.00 93.25 219 PHE A CA 1
ATOM 1757 C C . PHE A 1 219 ? 8.161 3.534 -12.863 1.00 93.25 219 PHE A C 1
ATOM 1759 O O . PHE A 1 219 ? 7.510 2.491 -12.779 1.00 93.25 219 PHE A O 1
ATOM 1766 N N . VAL A 1 220 ? 8.481 4.274 -11.811 1.00 93.31 220 VAL A N 1
ATOM 1767 C CA . VAL A 1 220 ? 7.987 3.995 -10.466 1.00 93.31 220 VAL A CA 1
ATOM 1768 C C . VAL A 1 220 ? 7.082 5.115 -9.994 1.00 93.31 220 VAL A C 1
ATOM 1770 O O . VAL A 1 220 ? 7.261 6.280 -10.348 1.00 93.31 220 VAL A O 1
ATOM 1773 N N . PHE A 1 221 ? 6.088 4.744 -9.198 1.00 92.12 221 PHE A N 1
ATOM 1774 C CA . PHE A 1 221 ? 5.206 5.686 -8.531 1.00 92.12 221 PHE A CA 1
ATOM 1775 C C . PHE A 1 221 ? 5.529 5.683 -7.050 1.00 92.12 221 PHE A C 1
ATOM 1777 O O . PHE A 1 221 ? 5.305 4.680 -6.372 1.00 92.12 221 PHE A O 1
ATOM 1784 N N . CYS A 1 222 ? 6.023 6.808 -6.554 1.00 92.50 222 CYS A N 1
ATOM 1785 C CA . CYS A 1 222 ? 6.395 6.989 -5.158 1.00 92.50 222 CYS A CA 1
ATOM 1786 C C . CYS A 1 222 ? 5.406 7.939 -4.480 1.00 92.50 222 CYS A C 1
ATOM 1788 O O . CYS A 1 222 ? 4.902 8.885 -5.091 1.00 92.50 222 CYS A O 1
ATOM 1790 N N . HIS A 1 223 ? 5.123 7.694 -3.204 1.00 92.00 223 HIS A N 1
ATOM 1791 C CA . HIS A 1 223 ? 4.350 8.622 -2.384 1.00 92.00 223 HIS A CA 1
ATOM 1792 C C . HIS A 1 223 ? 5.310 9.540 -1.621 1.00 92.00 223 HIS A C 1
ATOM 1794 O O . HIS A 1 223 ? 6.359 9.087 -1.168 1.00 92.00 223 HIS A O 1
ATOM 1800 N N . SER A 1 224 ? 4.959 10.811 -1.411 1.00 88.94 224 SER A N 1
ATOM 1801 C CA . SER A 1 224 ? 5.865 11.761 -0.733 1.00 88.94 224 SER A CA 1
ATOM 1802 C C . SER A 1 224 ? 6.208 11.349 0.708 1.00 88.94 224 SER A C 1
ATOM 1804 O O . SER A 1 224 ? 7.303 11.628 1.180 1.00 88.94 224 SER A O 1
ATOM 1806 N N . SER A 1 225 ? 5.307 10.634 1.389 1.00 89.75 225 SER A N 1
ATOM 1807 C CA . SER A 1 225 ? 5.552 10.058 2.726 1.00 89.75 225 SER A CA 1
ATOM 1808 C C . SER A 1 225 ? 6.296 8.714 2.705 1.00 89.75 225 SER A C 1
ATOM 1810 O O . SER A 1 225 ? 6.581 8.167 3.766 1.00 89.75 225 SER A O 1
ATOM 1812 N N . MET A 1 226 ? 6.568 8.151 1.522 1.00 91.06 226 MET A N 1
ATOM 1813 C CA . MET A 1 226 ? 7.330 6.910 1.328 1.00 91.06 226 MET A CA 1
ATOM 1814 C C . MET A 1 226 ? 8.237 7.028 0.082 1.00 91.06 226 MET A C 1
ATOM 1816 O O . MET A 1 226 ? 8.075 6.265 -0.871 1.00 91.06 226 MET A O 1
ATOM 1820 N N . PRO A 1 227 ? 9.169 8.000 0.045 1.00 88.38 227 PRO A N 1
ATOM 1821 C CA . PRO A 1 227 ? 9.907 8.345 -1.174 1.00 88.38 227 PRO A CA 1
ATOM 1822 C C . PRO A 1 227 ? 10.816 7.212 -1.667 1.00 88.38 227 PRO A C 1
ATOM 1824 O O . PRO A 1 227 ? 10.985 7.026 -2.865 1.00 88.38 227 PRO A O 1
ATOM 1827 N N . SER A 1 228 ? 11.365 6.416 -0.748 1.00 88.31 228 SER A N 1
ATOM 1828 C CA . SER A 1 228 ? 12.252 5.295 -1.076 1.00 88.31 228 SER A CA 1
ATOM 1829 C C . SER A 1 228 ? 11.505 3.984 -1.344 1.00 88.31 228 SER A C 1
ATOM 1831 O O . SER A 1 228 ? 12.154 2.944 -1.457 1.00 88.31 228 SER A O 1
ATOM 1833 N N . GLU A 1 229 ? 10.168 3.988 -1.370 1.00 92.19 229 GLU A N 1
ATOM 1834 C CA . GLU A 1 229 ? 9.341 2.800 -1.608 1.00 92.19 229 GLU A CA 1
ATOM 1835 C C . GLU A 1 229 ? 8.552 2.955 -2.915 1.00 92.19 229 GLU A C 1
ATOM 1837 O O . GLU A 1 229 ? 7.621 3.765 -2.977 1.00 92.19 229 GLU A O 1
ATOM 1842 N N . PRO A 1 230 ? 8.870 2.168 -3.957 1.00 93.38 230 PRO A N 1
ATOM 1843 C CA . PRO A 1 230 ? 8.106 2.209 -5.194 1.00 93.38 230 PRO A CA 1
ATOM 1844 C C . PRO A 1 230 ? 6.751 1.548 -4.951 1.00 93.38 230 PRO A C 1
ATOM 1846 O O . PRO A 1 230 ? 6.707 0.347 -4.738 1.00 93.38 230 PRO A O 1
ATOM 1849 N N . VAL A 1 231 ? 5.641 2.284 -4.976 1.00 92.06 231 VAL A N 1
ATOM 1850 C CA . VAL A 1 231 ? 4.287 1.741 -4.733 1.00 92.06 231 VAL A CA 1
ATOM 1851 C C . VAL A 1 231 ? 3.780 0.939 -5.932 1.00 92.06 231 VAL A C 1
ATOM 1853 O O . VAL A 1 231 ? 3.176 -0.126 -5.776 1.00 92.06 231 VAL A O 1
ATOM 1856 N N . VAL A 1 232 ? 4.042 1.454 -7.134 1.00 91.12 232 VAL A N 1
ATOM 1857 C CA . VAL A 1 232 ? 3.761 0.786 -8.409 1.00 91.12 232 VAL A CA 1
ATOM 1858 C C . VAL A 1 232 ? 5.004 0.856 -9.280 1.00 91.12 232 VAL A C 1
ATOM 1860 O O . VAL A 1 232 ? 5.614 1.918 -9.387 1.00 91.12 232 VAL A O 1
ATOM 1863 N N . VAL A 1 233 ? 5.346 -0.257 -9.922 1.00 92.00 233 VAL A N 1
ATOM 1864 C CA . VAL A 1 233 ? 6.424 -0.362 -10.910 1.00 92.00 233 VAL A CA 1
ATOM 1865 C C . VAL A 1 233 ? 5.809 -0.684 -12.269 1.00 92.00 233 VAL A C 1
ATOM 1867 O O . VAL A 1 233 ? 5.031 -1.632 -12.390 1.00 92.00 233 VAL A O 1
ATOM 1870 N N . LEU A 1 234 ? 6.147 0.105 -13.287 1.00 91.38 234 LEU A N 1
ATOM 1871 C CA . LEU A 1 234 ? 5.747 -0.095 -14.677 1.00 91.38 234 LEU A CA 1
ATOM 1872 C C . LEU A 1 234 ? 6.980 -0.355 -15.531 1.00 91.38 234 LEU A C 1
ATOM 1874 O O . LEU A 1 234 ? 7.795 0.545 -15.735 1.00 91.38 234 LEU A O 1
ATOM 1878 N N . HIS A 1 235 ? 7.071 -1.549 -16.104 1.00 91.62 235 HIS A N 1
ATOM 1879 C CA . HIS A 1 235 ? 8.067 -1.838 -17.122 1.00 91.62 235 HIS A CA 1
ATOM 1880 C C . HIS A 1 235 ? 7.470 -1.692 -18.522 1.00 91.62 235 HIS A C 1
ATOM 1882 O O . HIS A 1 235 ? 6.440 -2.286 -18.854 1.00 91.62 235 HIS A O 1
ATOM 1888 N N . THR A 1 236 ? 8.159 -0.911 -19.349 1.00 92.00 236 THR A N 1
ATOM 1889 C CA . THR A 1 236 ? 7.742 -0.540 -20.699 1.00 92.00 236 THR A CA 1
ATOM 1890 C C . THR A 1 236 ? 8.793 -0.973 -21.710 1.00 92.00 236 THR A C 1
ATOM 1892 O O . THR A 1 236 ? 9.987 -0.744 -21.512 1.00 92.00 236 THR A O 1
ATOM 1895 N N . ALA A 1 237 ? 8.359 -1.571 -22.813 1.00 91.81 237 ALA A N 1
ATOM 1896 C CA . ALA A 1 237 ? 9.201 -1.856 -23.967 1.00 91.81 237 ALA A CA 1
ATOM 1897 C C . ALA A 1 237 ? 8.876 -0.889 -25.108 1.00 91.81 237 ALA A C 1
ATOM 1899 O O . ALA A 1 237 ? 7.709 -0.731 -25.467 1.00 91.81 237 ALA A O 1
ATOM 1900 N N . LEU A 1 238 ? 9.905 -0.257 -25.670 1.00 90.62 238 LEU A N 1
ATOM 1901 C CA . LEU A 1 238 ? 9.802 0.571 -26.869 1.00 90.62 238 LEU A CA 1
ATOM 1902 C C . LEU A 1 238 ? 10.080 -0.304 -28.094 1.00 90.62 238 LEU A C 1
ATOM 1904 O O . LEU A 1 238 ? 11.086 -1.014 -28.129 1.00 90.62 238 LEU A O 1
ATOM 1908 N N . MET A 1 239 ? 9.168 -0.305 -29.065 1.00 88.62 239 MET A N 1
ATOM 1909 C CA . MET A 1 239 ? 9.214 -1.203 -30.226 1.00 88.62 239 MET A CA 1
ATOM 1910 C C . MET A 1 239 ? 8.688 -0.514 -31.492 1.00 88.62 239 MET A C 1
ATOM 1912 O O . MET A 1 239 ? 7.993 0.500 -31.428 1.00 88.62 239 MET A O 1
ATOM 1916 N N . GLN A 1 240 ? 8.961 -1.097 -32.661 1.00 87.06 240 GLN A N 1
ATOM 1917 C CA . GLN A 1 240 ? 8.400 -0.635 -33.941 1.00 87.06 240 GLN A CA 1
ATOM 1918 C C . GLN A 1 240 ? 6.933 -1.061 -34.155 1.00 87.06 240 GLN A C 1
ATOM 1920 O O . GLN A 1 240 ? 6.203 -0.472 -34.959 1.00 87.06 240 GLN A O 1
ATOM 1925 N N . HIS A 1 241 ? 6.494 -2.112 -33.467 1.00 85.25 241 HIS A N 1
ATOM 1926 C CA . HIS A 1 241 ? 5.156 -2.692 -33.567 1.00 85.25 241 HIS A CA 1
ATOM 1927 C C . HIS A 1 241 ? 4.671 -3.137 -32.184 1.00 85.25 241 HIS A C 1
ATOM 1929 O O . HIS A 1 241 ? 5.468 -3.285 -31.259 1.00 85.25 241 HIS A O 1
ATOM 1935 N N . ILE A 1 242 ? 3.357 -3.323 -32.037 1.00 85.62 242 ILE A N 1
ATOM 1936 C CA . ILE A 1 242 ? 2.783 -3.913 -30.824 1.00 85.62 242 ILE A CA 1
ATOM 1937 C C . ILE A 1 242 ? 3.140 -5.401 -30.833 1.00 85.62 242 ILE A C 1
ATOM 1939 O O . ILE A 1 242 ? 2.852 -6.087 -31.807 1.00 85.62 242 ILE A O 1
ATOM 1943 N N . ALA A 1 243 ? 3.797 -5.876 -29.781 1.00 84.25 243 ALA A N 1
ATOM 1944 C CA . ALA A 1 243 ? 4.150 -7.278 -29.618 1.00 84.25 243 ALA A CA 1
ATOM 1945 C C . ALA A 1 243 ? 2.915 -8.119 -29.278 1.00 84.25 243 ALA A C 1
ATOM 1947 O O . ALA A 1 243 ? 2.135 -7.748 -28.399 1.00 84.25 243 ALA A O 1
ATOM 1948 N N . ASP A 1 244 ? 2.804 -9.286 -29.912 1.00 81.94 244 ASP A N 1
ATOM 1949 C CA . ASP A 1 244 ? 1.734 -10.254 -29.646 1.00 81.94 244 ASP A CA 1
ATOM 1950 C C . ASP A 1 244 ? 1.987 -11.056 -28.361 1.00 81.94 244 ASP A C 1
ATOM 1952 O O . ASP A 1 244 ? 1.062 -11.580 -27.740 1.00 81.94 244 ASP A O 1
ATOM 1956 N N . SER A 1 245 ? 3.253 -11.168 -27.939 1.00 83.44 245 SER A N 1
ATOM 1957 C CA . SER A 1 245 ? 3.628 -11.913 -26.742 1.00 83.44 245 SER A CA 1
ATOM 1958 C C . SER A 1 245 ? 4.828 -11.323 -26.001 1.00 83.44 245 SER A C 1
ATOM 1960 O O . SER A 1 245 ? 5.709 -10.676 -26.570 1.00 83.44 245 SER A O 1
ATOM 1962 N N . ILE A 1 246 ? 4.935 -11.652 -24.710 1.00 82.62 246 ILE A N 1
ATOM 1963 C CA . ILE A 1 246 ? 6.117 -11.326 -23.897 1.00 82.62 246 ILE A CA 1
ATOM 1964 C C . ILE A 1 246 ? 7.411 -11.929 -24.469 1.00 82.62 246 ILE A C 1
ATOM 1966 O O . ILE A 1 246 ? 8.491 -11.357 -24.313 1.00 82.62 246 ILE A O 1
ATOM 1970 N N . LYS A 1 247 ? 7.329 -13.077 -25.159 1.00 82.69 247 LYS A N 1
ATOM 1971 C CA . LYS A 1 247 ? 8.504 -13.724 -25.761 1.00 82.69 247 LYS A CA 1
ATOM 1972 C C . LYS A 1 247 ? 9.125 -12.828 -26.825 1.00 82.69 247 LYS A C 1
ATOM 1974 O O . LYS A 1 247 ? 10.347 -12.805 -26.938 1.00 82.69 247 LYS A O 1
ATOM 1979 N N . ASP A 1 248 ? 8.310 -12.071 -27.549 1.00 83.00 248 ASP A N 1
ATOM 1980 C CA . ASP A 1 248 ? 8.777 -11.176 -28.607 1.00 83.00 248 ASP A CA 1
ATOM 1981 C C . ASP A 1 248 ? 9.454 -9.942 -28.018 1.00 83.00 248 ASP A C 1
ATOM 1983 O O . ASP A 1 248 ? 10.511 -9.543 -28.497 1.00 83.00 248 ASP A O 1
ATOM 1987 N N . ILE A 1 249 ? 8.954 -9.438 -26.885 1.00 83.94 249 ILE A N 1
ATOM 1988 C CA . ILE A 1 249 ? 9.618 -8.381 -26.110 1.00 83.94 249 ILE A CA 1
ATOM 1989 C C . ILE A 1 249 ? 11.005 -8.850 -25.650 1.00 83.94 249 ILE A C 1
ATOM 1991 O O . ILE A 1 249 ? 12.006 -8.172 -25.882 1.00 83.94 249 ILE A O 1
ATOM 1995 N N . VAL A 1 250 ? 11.096 -10.036 -25.042 1.00 80.25 250 VAL A N 1
ATOM 1996 C CA . VAL A 1 250 ? 12.373 -10.585 -24.555 1.00 80.25 250 VAL A CA 1
ATOM 1997 C C . VAL A 1 250 ? 13.338 -10.900 -25.706 1.00 80.25 250 VAL A C 1
ATOM 1999 O O . VAL A 1 250 ? 14.539 -10.673 -25.570 1.00 80.25 250 VAL A O 1
ATOM 2002 N N . ARG A 1 251 ? 12.850 -11.399 -26.850 1.00 78.56 251 ARG A N 1
ATOM 2003 C CA . ARG A 1 251 ? 13.670 -11.636 -28.054 1.00 78.56 251 ARG A CA 1
ATOM 2004 C C . ARG A 1 251 ? 14.196 -10.337 -28.650 1.00 78.56 251 ARG A C 1
ATOM 2006 O O . ARG A 1 251 ? 15.388 -10.261 -28.925 1.00 78.56 251 ARG A O 1
ATOM 2013 N N . HIS A 1 252 ? 13.337 -9.325 -28.775 1.00 77.94 252 HIS A N 1
ATOM 2014 C CA . HIS A 1 252 ? 13.717 -7.988 -29.228 1.00 77.94 252 HIS A CA 1
ATOM 2015 C C . HIS A 1 252 ? 14.823 -7.408 -28.348 1.00 77.94 252 HIS A C 1
ATOM 2017 O O . HIS A 1 252 ? 15.707 -6.744 -28.849 1.00 77.94 252 HIS A O 1
ATOM 2023 N N . GLN A 1 253 ? 14.844 -7.696 -27.044 1.00 73.44 253 GLN A N 1
ATOM 2024 C CA . GLN A 1 253 ? 15.946 -7.278 -26.167 1.00 73.44 253 GLN A CA 1
ATOM 2025 C C . GLN A 1 253 ? 17.301 -7.860 -26.590 1.00 73.44 253 GLN A C 1
ATOM 2027 O O . GLN A 1 253 ? 18.305 -7.156 -26.621 1.00 73.44 253 GLN A O 1
ATOM 2032 N N . LYS A 1 254 ? 17.322 -9.153 -26.932 1.00 70.94 254 LYS A N 1
ATOM 2033 C CA . LYS A 1 254 ? 18.549 -9.887 -27.264 1.00 70.94 254 LYS A CA 1
ATOM 2034 C C . LYS A 1 254 ? 19.142 -9.478 -28.611 1.00 70.94 254 LYS A C 1
ATOM 2036 O O . LYS A 1 254 ? 20.348 -9.589 -28.783 1.00 70.94 254 LYS A O 1
ATOM 2041 N N . SER A 1 255 ? 18.328 -9.003 -29.557 1.00 69.31 255 SER A N 1
ATOM 2042 C CA . SER A 1 255 ? 18.833 -8.558 -30.863 1.00 69.31 255 SER A CA 1
ATOM 2043 C C . SER A 1 255 ? 19.669 -7.277 -30.781 1.00 69.31 255 SER A C 1
ATOM 2045 O O . SER A 1 255 ? 20.591 -7.118 -31.577 1.00 69.31 255 SER A O 1
ATOM 2047 N N . PHE A 1 256 ? 19.404 -6.393 -29.810 1.00 65.62 256 PHE A N 1
ATOM 2048 C CA . PHE A 1 256 ? 20.229 -5.193 -29.593 1.00 65.62 256 PHE A CA 1
ATOM 2049 C C . PHE A 1 256 ? 21.504 -5.493 -28.794 1.00 65.62 256 PHE A C 1
ATOM 2051 O O . PHE A 1 256 ? 22.518 -4.846 -29.028 1.00 65.62 256 PHE A O 1
ATOM 2058 N N . GLU A 1 257 ? 21.508 -6.521 -27.934 1.00 60.12 257 GLU A N 1
ATOM 2059 C CA . GLU A 1 257 ? 22.727 -6.969 -27.235 1.00 60.12 257 GLU A CA 1
ATOM 2060 C C . GLU A 1 257 ? 23.820 -7.413 -28.208 1.00 60.12 257 GLU A C 1
ATOM 2062 O O . GLU A 1 257 ? 24.969 -7.015 -28.049 1.00 60.12 257 GLU A O 1
ATOM 2067 N N . SER A 1 258 ? 23.467 -8.194 -29.237 1.00 54.88 258 SER A N 1
ATOM 2068 C CA . SER A 1 258 ? 24.432 -8.652 -30.246 1.00 54.88 258 SER A CA 1
ATOM 2069 C C . SER A 1 258 ? 25.109 -7.499 -30.994 1.00 54.88 258 SER A C 1
ATOM 2071 O O . SER A 1 258 ? 26.243 -7.648 -31.441 1.00 54.88 258 SER A O 1
ATOM 2073 N N . ILE A 1 259 ? 24.438 -6.349 -31.098 1.00 53.84 259 ILE A N 1
ATOM 2074 C CA . ILE A 1 259 ? 24.951 -5.142 -31.754 1.00 53.84 259 ILE A CA 1
ATOM 2075 C C . ILE A 1 259 ? 25.872 -4.366 -30.796 1.00 53.84 259 ILE A C 1
ATOM 2077 O O . ILE A 1 259 ? 26.959 -3.955 -31.196 1.00 53.84 259 ILE A O 1
ATOM 2081 N N . ASP A 1 260 ? 25.502 -4.255 -29.518 1.00 50.12 260 ASP A N 1
ATOM 2082 C CA . ASP A 1 260 ? 26.290 -3.575 -28.475 1.00 50.12 260 ASP A CA 1
ATOM 2083 C C . ASP A 1 260 ? 27.614 -4.319 -28.167 1.00 50.12 260 ASP A C 1
ATOM 2085 O O . ASP A 1 260 ? 28.678 -3.714 -28.005 1.00 50.12 260 ASP A O 1
ATOM 2089 N N . THR A 1 261 ? 27.617 -5.660 -28.220 1.00 50.94 261 THR A N 1
ATOM 2090 C CA . THR A 1 261 ? 28.854 -6.469 -28.130 1.00 50.94 261 THR A CA 1
ATOM 2091 C C . THR A 1 261 ? 29.792 -6.332 -29.334 1.00 50.94 261 THR A C 1
ATOM 2093 O O . THR A 1 261 ? 30.973 -6.645 -29.211 1.00 50.94 261 THR A O 1
ATOM 2096 N N . LEU A 1 262 ? 29.300 -5.873 -30.490 1.00 48.56 262 LEU A N 1
ATOM 2097 C CA . LEU A 1 262 ? 30.123 -5.619 -31.681 1.00 48.56 262 LEU A CA 1
ATOM 2098 C C . LEU A 1 262 ? 30.671 -4.183 -31.722 1.00 48.56 262 LEU A C 1
ATOM 2100 O O . LEU A 1 262 ? 31.679 -3.936 -32.374 1.00 48.56 262 LEU A O 1
ATOM 2104 N N . GLN A 1 263 ? 30.033 -3.236 -31.027 1.00 46.44 263 GLN A N 1
ATOM 2105 C CA . GLN A 1 263 ? 30.462 -1.829 -30.969 1.00 46.44 263 GLN A CA 1
ATOM 2106 C C . GLN A 1 263 ? 31.372 -1.521 -29.769 1.00 46.44 263 GLN A C 1
ATOM 2108 O O . GLN A 1 263 ? 32.185 -0.597 -29.819 1.00 46.44 263 GLN A O 1
ATOM 2113 N N . THR A 1 264 ? 31.324 -2.340 -28.716 1.00 46.72 264 THR A N 1
ATOM 2114 C CA . THR A 1 264 ? 32.199 -2.218 -27.533 1.00 46.72 264 THR A CA 1
ATOM 2115 C C . THR A 1 264 ? 33.686 -2.479 -27.818 1.00 46.72 264 THR A C 1
ATOM 2117 O O . THR A 1 264 ? 34.524 -2.191 -26.965 1.00 46.72 264 THR A O 1
ATOM 2120 N N . SER A 1 265 ? 34.055 -2.940 -29.020 1.00 44.66 265 SER A N 1
ATOM 2121 C CA . SER A 1 265 ? 35.456 -3.043 -29.449 1.00 44.66 265 SER A CA 1
ATOM 2122 C C . SER A 1 265 ? 36.073 -1.736 -29.967 1.00 44.66 265 SER A C 1
ATOM 2124 O O . SER A 1 265 ? 37.259 -1.750 -30.298 1.00 44.66 265 SER A O 1
ATOM 2126 N N . THR A 1 266 ? 35.333 -0.620 -30.106 1.00 43.78 266 THR A N 1
ATOM 2127 C CA . THR A 1 266 ? 35.884 0.537 -30.855 1.00 43.78 266 THR A CA 1
ATOM 2128 C C . THR A 1 266 ? 35.505 1.954 -30.399 1.00 43.78 266 THR A C 1
ATOM 2130 O O . THR A 1 266 ? 35.837 2.892 -31.116 1.00 43.78 266 THR A O 1
ATOM 2133 N N . SER A 1 267 ? 34.920 2.202 -29.219 1.00 40.06 267 SER A N 1
ATOM 2134 C CA . SER A 1 267 ? 34.810 3.601 -28.746 1.00 40.06 267 SER A CA 1
ATOM 2135 C C . SER A 1 267 ? 34.490 3.782 -27.262 1.00 40.06 267 SER A C 1
ATOM 2137 O O . SER A 1 267 ? 33.701 3.051 -26.672 1.00 40.06 267 SER A O 1
ATOM 2139 N N . LEU A 1 268 ? 35.117 4.813 -26.688 1.00 44.94 268 LEU A N 1
ATOM 2140 C CA . LEU A 1 268 ? 34.975 5.326 -25.326 1.00 44.94 268 LEU A CA 1
ATOM 2141 C C . LEU A 1 268 ? 33.519 5.659 -24.955 1.00 44.94 268 LEU A C 1
ATOM 2143 O O . LEU A 1 268 ? 32.865 6.403 -25.674 1.00 44.94 268 LEU A O 1
ATOM 2147 N N . ALA A 1 269 ? 33.086 5.144 -23.800 1.00 41.41 269 ALA A N 1
ATOM 2148 C CA . ALA A 1 269 ? 32.098 5.663 -22.840 1.00 41.41 269 ALA A CA 1
ATOM 2149 C C . ALA A 1 269 ? 31.099 6.758 -23.294 1.00 41.41 269 ALA A C 1
ATOM 2151 O O . ALA A 1 269 ? 30.938 7.765 -22.604 1.00 41.41 269 ALA A O 1
ATOM 2152 N N . ALA A 1 270 ? 30.378 6.550 -24.396 1.00 40.88 270 ALA A N 1
ATOM 2153 C CA . ALA A 1 270 ? 29.095 7.213 -24.605 1.00 40.88 270 ALA A CA 1
ATOM 2154 C C . ALA A 1 270 ? 28.063 6.560 -23.675 1.00 40.88 270 ALA A C 1
ATOM 2156 O O . ALA A 1 270 ? 28.126 5.354 -23.410 1.00 40.88 270 ALA A O 1
ATOM 2157 N N . SER A 1 271 ? 27.154 7.349 -23.107 1.00 46.69 271 SER A N 1
ATOM 2158 C CA . SER A 1 271 ? 26.143 6.800 -22.214 1.00 46.69 271 SER A CA 1
ATOM 2159 C C . SER A 1 271 ? 25.217 5.877 -23.019 1.00 46.69 271 SER A C 1
ATOM 2161 O O . SER A 1 271 ? 24.894 6.154 -24.166 1.00 46.69 271 SER A O 1
ATOM 2163 N N . VAL A 1 272 ? 24.820 4.738 -22.449 1.00 51.16 272 VAL A N 1
ATOM 2164 C CA . VAL A 1 272 ? 24.045 3.685 -23.149 1.00 51.16 272 VAL A CA 1
ATOM 2165 C C . VAL A 1 272 ? 22.665 4.188 -23.637 1.00 51.16 272 VAL A C 1
ATOM 2167 O O . VAL A 1 272 ? 22.031 3.562 -24.486 1.00 51.16 272 VAL A O 1
ATOM 2170 N N . ASP A 1 273 ? 22.221 5.350 -23.150 1.00 49.31 273 ASP A N 1
ATOM 2171 C CA . ASP A 1 273 ? 21.004 6.036 -23.595 1.00 49.31 273 ASP A CA 1
ATOM 2172 C C . ASP A 1 273 ? 21.201 6.822 -24.918 1.00 49.31 273 ASP A C 1
ATOM 2174 O O . ASP A 1 273 ? 20.216 7.133 -25.581 1.00 49.31 273 ASP A O 1
ATOM 2178 N N . ASP A 1 274 ? 22.441 7.078 -25.363 1.00 51.06 274 ASP A N 1
ATOM 2179 C CA . ASP A 1 274 ? 22.755 7.884 -26.563 1.00 51.06 274 ASP A CA 1
ATOM 2180 C C . ASP A 1 274 ? 22.652 7.107 -27.899 1.00 51.06 274 ASP A C 1
ATOM 2182 O O . ASP A 1 274 ? 22.922 7.657 -28.967 1.00 51.06 274 ASP A O 1
ATOM 2186 N N . LEU A 1 275 ? 22.259 5.826 -27.867 1.00 64.81 275 LEU A N 1
ATOM 2187 C CA . LEU A 1 275 ? 22.195 4.931 -29.039 1.00 64.81 275 LEU A CA 1
ATOM 2188 C C . LEU A 1 275 ? 20.766 4.468 -29.397 1.00 64.81 275 LEU A C 1
ATOM 2190 O O . LEU A 1 275 ? 20.586 3.486 -30.121 1.00 64.81 275 LEU A O 1
ATOM 2194 N N . GLU A 1 276 ? 19.726 5.136 -28.893 1.00 77.44 276 GLU A N 1
ATOM 2195 C CA . GLU A 1 276 ? 18.345 4.873 -29.323 1.00 77.44 276 GLU A CA 1
ATOM 2196 C C . GLU A 1 276 ? 18.034 5.631 -30.624 1.00 77.44 276 GLU A C 1
ATOM 2198 O O . GLU A 1 276 ? 18.085 6.857 -30.658 1.00 77.44 276 GLU A O 1
ATOM 2203 N N . ASP A 1 277 ? 17.658 4.919 -31.692 1.00 82.50 277 ASP A N 1
ATOM 2204 C CA . ASP A 1 277 ? 17.168 5.539 -32.929 1.00 82.50 277 ASP A CA 1
ATOM 2205 C C . ASP A 1 277 ? 15.669 5.870 -32.771 1.00 82.50 277 ASP A C 1
ATOM 2207 O O . ASP A 1 277 ? 14.836 4.951 -32.715 1.00 82.50 277 ASP A O 1
ATOM 2211 N N . PRO A 1 278 ? 15.277 7.162 -32.737 1.00 80.44 278 PRO A N 1
ATOM 2212 C CA . PRO A 1 278 ? 13.883 7.559 -32.551 1.00 80.44 278 PRO A CA 1
ATOM 2213 C C . PRO A 1 278 ? 12.941 7.049 -33.650 1.00 80.44 278 PRO A C 1
ATOM 2215 O O . PRO A 1 278 ? 11.730 6.980 -33.433 1.00 80.44 278 PRO A O 1
ATOM 2218 N N . SER A 1 279 ? 13.462 6.685 -34.828 1.00 81.06 279 SER A N 1
ATOM 2219 C CA . SER A 1 279 ? 12.665 6.136 -35.931 1.00 81.06 279 SER A CA 1
ATOM 2220 C C . SER A 1 279 ? 12.176 4.702 -35.666 1.00 81.06 279 SER A C 1
ATOM 2222 O O . SER A 1 279 ? 11.161 4.268 -36.228 1.00 81.06 279 SER A O 1
ATOM 2224 N N . GLN A 1 280 ? 12.848 3.984 -34.758 1.00 82.00 280 GLN A N 1
ATOM 2225 C CA . GLN A 1 280 ? 12.517 2.614 -34.356 1.00 82.00 280 GLN A CA 1
ATOM 2226 C C . GLN A 1 280 ? 11.415 2.562 -33.287 1.00 82.00 280 GLN A C 1
ATOM 2228 O O . GLN A 1 280 ? 10.839 1.503 -33.032 1.00 82.00 280 GLN A O 1
ATOM 2233 N N . VAL A 1 281 ? 11.091 3.696 -32.660 1.00 87.31 281 VAL A N 1
ATOM 2234 C CA . VAL A 1 281 ? 10.131 3.781 -31.553 1.00 87.31 281 VAL A CA 1
ATOM 2235 C C . VAL A 1 281 ? 8.766 4.223 -32.082 1.00 87.31 281 VAL A C 1
ATOM 2237 O O . VAL A 1 281 ? 8.487 5.409 -32.235 1.00 87.31 281 VAL A O 1
ATOM 2240 N N . LYS A 1 282 ? 7.894 3.249 -32.367 1.00 86.81 282 LYS A N 1
ATOM 2241 C CA . LYS A 1 282 ? 6.527 3.476 -32.888 1.00 86.81 282 LYS A CA 1
ATOM 2242 C C . LYS A 1 282 ? 5.424 2.955 -31.962 1.00 86.81 282 LYS A C 1
ATOM 2244 O O . LYS A 1 282 ? 4.251 3.251 -32.172 1.00 86.81 282 LYS A O 1
ATOM 2249 N N . ALA A 1 283 ? 5.779 2.147 -30.970 1.00 88.56 283 ALA A N 1
ATOM 2250 C CA . ALA A 1 283 ? 4.883 1.557 -29.987 1.00 88.56 283 ALA A CA 1
ATOM 2251 C C . ALA A 1 283 ? 5.562 1.515 -28.613 1.00 88.56 283 ALA A C 1
ATOM 2253 O O . ALA A 1 283 ? 6.776 1.322 -28.518 1.00 88.56 283 ALA A O 1
ATOM 2254 N N . ALA A 1 284 ? 4.765 1.659 -27.555 1.00 89.81 284 ALA A N 1
ATOM 2255 C CA . ALA A 1 284 ? 5.214 1.523 -26.174 1.00 89.81 284 ALA A CA 1
ATOM 2256 C C . ALA A 1 284 ? 4.323 0.510 -25.456 1.00 89.81 284 ALA A C 1
ATOM 2258 O O . ALA A 1 284 ? 3.109 0.677 -25.389 1.00 89.81 284 ALA A O 1
ATOM 2259 N N . ILE A 1 285 ? 4.912 -0.560 -24.934 1.00 90.25 285 ILE A N 1
ATOM 2260 C CA . ILE A 1 285 ? 4.158 -1.698 -24.405 1.00 90.25 285 ILE A CA 1
ATOM 2261 C C . ILE A 1 285 ? 4.437 -1.837 -22.919 1.00 90.25 285 ILE A C 1
ATOM 2263 O O . ILE A 1 285 ? 5.568 -2.129 -22.531 1.00 90.25 285 ILE A O 1
ATOM 2267 N N . PHE A 1 286 ? 3.405 -1.674 -22.095 1.00 89.44 286 PHE A N 1
ATOM 2268 C CA . PHE A 1 286 ? 3.473 -1.990 -20.673 1.00 89.44 286 PHE A CA 1
ATOM 2269 C C . PHE A 1 286 ? 3.364 -3.506 -20.509 1.00 89.44 286 PHE A C 1
ATOM 2271 O O . PHE A 1 286 ? 2.288 -4.084 -20.664 1.00 89.44 286 PHE A O 1
ATOM 2278 N N . TYR A 1 287 ? 4.492 -4.161 -20.244 1.00 88.06 287 TYR A N 1
ATOM 2279 C CA . TYR A 1 287 ? 4.567 -5.624 -20.180 1.00 88.06 287 TYR A CA 1
ATOM 2280 C C . TYR A 1 287 ? 4.623 -6.168 -18.749 1.00 88.06 287 TYR A C 1
ATOM 2282 O O . TYR A 1 287 ? 4.402 -7.355 -18.540 1.00 88.06 287 TYR A O 1
ATOM 2290 N N . SER A 1 288 ? 4.913 -5.313 -17.765 1.00 87.88 288 SER A N 1
ATOM 2291 C CA . SER A 1 288 ? 4.759 -5.627 -16.343 1.00 87.88 288 SER A CA 1
ATOM 2292 C C . SER A 1 288 ? 4.238 -4.398 -15.601 1.00 87.88 288 SER A C 1
ATOM 2294 O O . SER A 1 288 ? 4.752 -3.288 -15.772 1.00 87.88 288 SER A O 1
ATOM 2296 N N . ILE A 1 289 ? 3.195 -4.612 -14.797 1.00 87.56 289 ILE A N 1
ATOM 2297 C CA . ILE A 1 289 ? 2.603 -3.639 -13.879 1.00 87.56 289 ILE A CA 1
ATOM 2298 C C . ILE A 1 289 ? 2.537 -4.321 -12.523 1.00 87.56 289 ILE A C 1
ATOM 2300 O O . ILE A 1 289 ? 1.734 -5.231 -12.324 1.00 87.56 289 ILE A O 1
ATOM 2304 N N . THR A 1 290 ? 3.373 -3.879 -11.593 1.00 87.50 290 THR A N 1
ATOM 2305 C CA . THR A 1 290 ? 3.488 -4.522 -10.286 1.00 87.50 290 THR A CA 1
ATOM 2306 C C . THR A 1 290 ? 3.122 -3.548 -9.178 1.00 87.50 290 THR A C 1
ATOM 2308 O O . THR A 1 290 ? 3.720 -2.480 -9.062 1.00 87.50 290 THR A O 1
ATOM 2311 N N . SER A 1 291 ? 2.145 -3.920 -8.346 1.00 88.94 291 SER A N 1
ATOM 2312 C CA . SER A 1 291 ? 1.907 -3.267 -7.057 1.00 88.94 291 SER A CA 1
ATOM 2313 C C . SER A 1 291 ? 2.764 -3.957 -6.003 1.00 88.94 291 SER A C 1
ATOM 2315 O O . SER A 1 291 ? 2.658 -5.166 -5.815 1.00 88.94 291 SER A O 1
ATOM 2317 N N . THR A 1 292 ? 3.637 -3.202 -5.348 1.00 90.00 292 THR A N 1
ATOM 2318 C CA . THR A 1 292 ? 4.673 -3.771 -4.470 1.00 90.00 292 THR A CA 1
ATOM 2319 C C . THR A 1 292 ? 4.201 -3.919 -3.025 1.00 90.00 292 THR A C 1
ATOM 2321 O O . THR A 1 292 ? 4.691 -4.762 -2.278 1.00 90.00 292 THR A O 1
ATOM 2324 N N . GLN A 1 293 ? 3.239 -3.089 -2.613 1.00 91.44 293 GLN A N 1
ATOM 2325 C CA . GLN A 1 293 ? 2.807 -2.985 -1.227 1.00 91.44 293 GLN A CA 1
ATOM 2326 C C . GLN A 1 293 ? 1.534 -3.795 -1.007 1.00 91.44 293 GLN A C 1
ATOM 2328 O O . GLN A 1 293 ? 0.433 -3.363 -1.354 1.00 91.44 293 GLN A O 1
ATOM 2333 N N . LYS A 1 294 ? 1.664 -4.944 -0.342 1.00 91.69 294 LYS A N 1
ATOM 2334 C CA . LYS A 1 294 ? 0.524 -5.798 0.023 1.00 91.69 294 LYS A CA 1
ATOM 2335 C C . LYS A 1 294 ? -0.566 -5.038 0.781 1.00 91.69 294 LYS A C 1
ATOM 2337 O O . LYS A 1 294 ? -1.748 -5.183 0.490 1.00 91.69 294 LYS A O 1
ATOM 2342 N N . GLY A 1 295 ? -0.166 -4.169 1.707 1.00 93.19 295 GLY A N 1
ATOM 2343 C CA . GLY A 1 295 ? -1.082 -3.333 2.478 1.00 93.19 295 GLY A CA 1
ATOM 2344 C C . GLY A 1 295 ? -1.859 -2.295 1.671 1.00 93.19 295 GLY A C 1
ATOM 2345 O O . GLY A 1 295 ? -2.745 -1.661 2.230 1.00 93.19 295 GLY A O 1
ATOM 2346 N N . LEU A 1 296 ? -1.569 -2.107 0.381 1.00 92.62 296 LEU A N 1
ATOM 2347 C CA . LEU A 1 296 ? -2.340 -1.248 -0.523 1.00 92.62 296 LEU A CA 1
ATOM 2348 C C . LEU A 1 296 ? -3.259 -2.048 -1.456 1.00 92.62 296 LEU A C 1
ATOM 2350 O O . LEU A 1 296 ? -3.970 -1.464 -2.271 1.00 92.62 296 LEU A O 1
ATOM 2354 N N . GLN A 1 297 ? -3.320 -3.375 -1.315 1.00 90.31 297 GLN A N 1
ATOM 2355 C CA . GLN A 1 297 ? -4.188 -4.212 -2.136 1.00 90.31 297 GLN A CA 1
ATOM 2356 C C . GLN A 1 297 ? -5.658 -3.764 -2.037 1.00 90.31 297 GLN A C 1
ATOM 2358 O O . GLN A 1 297 ? -6.188 -3.487 -0.955 1.00 90.31 297 GLN A O 1
ATOM 2363 N N . GLY A 1 298 ? -6.325 -3.680 -3.191 1.00 87.19 298 GLY A N 1
ATOM 2364 C CA . GLY A 1 298 ? -7.715 -3.237 -3.309 1.00 87.19 298 GLY A CA 1
ATOM 2365 C C . GLY A 1 298 ? -7.926 -1.721 -3.222 1.00 87.19 298 GLY A C 1
ATOM 2366 O O . GLY A 1 298 ? -9.081 -1.301 -3.180 1.00 87.19 298 GLY A O 1
ATOM 2367 N N . ILE A 1 299 ? -6.858 -0.919 -3.166 1.00 88.50 299 ILE A N 1
ATOM 2368 C CA . ILE A 1 299 ? -6.921 0.538 -3.330 1.00 88.50 299 ILE A CA 1
ATOM 2369 C C . ILE A 1 299 ? -6.743 0.852 -4.815 1.00 88.50 299 ILE A C 1
ATOM 2371 O O . ILE A 1 299 ? -5.765 0.434 -5.440 1.00 88.50 299 ILE A O 1
ATOM 2375 N N . GLU A 1 300 ? -7.705 1.566 -5.397 1.00 78.62 300 GLU A N 1
ATOM 2376 C CA . GLU A 1 300 ? -7.688 1.909 -6.817 1.00 78.62 300 GLU A CA 1
ATOM 2377 C C . GLU A 1 300 ? -6.685 3.026 -7.108 1.00 78.62 300 GLU A C 1
ATOM 2379 O O . GLU A 1 300 ? -6.998 4.213 -7.133 1.00 78.62 300 GLU A O 1
ATOM 2384 N N . LEU A 1 301 ? -5.453 2.624 -7.402 1.00 74.38 301 LEU A N 1
ATOM 2385 C CA . LEU A 1 301 ? -4.444 3.521 -7.960 1.00 74.38 301 LEU A CA 1
ATOM 2386 C C . LEU A 1 301 ? -4.617 3.667 -9.497 1.00 74.38 301 LEU A C 1
ATOM 2388 O O . LEU A 1 301 ? -4.098 4.592 -10.125 1.00 74.38 301 LEU A O 1
ATOM 2392 N N . GLY A 1 302 ? -5.342 2.737 -10.133 1.00 63.62 302 GLY A N 1
ATOM 2393 C CA . GLY A 1 302 ? -5.197 2.370 -11.548 1.00 63.62 302 GLY A CA 1
ATOM 2394 C C . GLY A 1 302 ? -6.196 2.980 -12.538 1.00 63.62 302 GLY A C 1
ATOM 2395 O O . GLY A 1 302 ? -7.176 2.351 -12.908 1.00 63.62 302 GLY A O 1
ATOM 2396 N N . LYS A 1 303 ? -5.864 4.174 -13.044 1.00 65.94 303 LYS A N 1
ATOM 2397 C CA . LYS A 1 303 ? -6.164 4.691 -14.412 1.00 65.94 303 LYS A CA 1
ATOM 2398 C C . LYS A 1 303 ? -5.313 5.930 -14.688 1.00 65.94 303 LYS A C 1
ATOM 2400 O O . LYS A 1 303 ? -4.817 6.148 -15.790 1.00 65.94 303 LYS A O 1
ATOM 2405 N N . HIS A 1 304 ? -5.120 6.737 -13.652 1.00 71.38 304 HIS A N 1
ATOM 2406 C CA . HIS A 1 304 ? -4.361 7.982 -13.706 1.00 71.38 304 HIS A CA 1
ATOM 2407 C C . HIS A 1 304 ? -2.845 7.753 -13.777 1.00 71.38 304 HIS A C 1
ATOM 2409 O O . HIS A 1 304 ? -2.164 8.496 -14.480 1.00 71.38 304 HIS A O 1
ATOM 2415 N N . LEU A 1 305 ? -2.325 6.693 -13.144 1.00 77.56 305 LEU A N 1
ATOM 2416 C CA . LEU A 1 305 ? -0.893 6.371 -13.178 1.00 77.56 305 LEU A CA 1
ATOM 2417 C C . LEU A 1 305 ? -0.409 6.066 -14.599 1.00 77.56 305 LEU A C 1
ATOM 2419 O O . LEU A 1 305 ? 0.541 6.685 -15.075 1.00 77.56 305 LEU A O 1
ATOM 2423 N N . ILE A 1 306 ? -1.124 5.195 -15.320 1.00 80.62 306 ILE A N 1
ATOM 2424 C CA . ILE A 1 306 ? -0.786 4.849 -16.707 1.00 80.62 306 ILE A CA 1
ATOM 2425 C C . ILE A 1 306 ? -0.813 6.109 -17.580 1.00 80.62 306 ILE A C 1
ATOM 2427 O O . ILE A 1 306 ? 0.128 6.346 -18.326 1.00 80.62 306 ILE A O 1
ATOM 2431 N N . LYS A 1 307 ? -1.812 6.990 -17.421 1.00 84.06 307 LYS A N 1
ATOM 2432 C CA . LYS A 1 307 ? -1.865 8.272 -18.150 1.00 84.06 307 LYS A CA 1
ATOM 2433 C C . LYS A 1 307 ? -0.656 9.174 -17.883 1.00 84.06 307 LYS A C 1
ATOM 2435 O O . LYS A 1 307 ? -0.228 9.874 -18.796 1.00 84.06 307 LYS A O 1
ATOM 2440 N N . ASN A 1 308 ? -0.131 9.204 -16.657 1.00 85.12 308 ASN A N 1
ATOM 2441 C CA . ASN A 1 308 ? 1.074 9.975 -16.345 1.00 85.12 308 ASN A CA 1
ATOM 2442 C C . ASN A 1 308 ? 2.306 9.365 -17.031 1.00 85.12 308 ASN A C 1
ATOM 2444 O O . ASN A 1 308 ? 3.081 10.100 -17.637 1.00 85.12 308 ASN A O 1
ATOM 2448 N N . ALA A 1 309 ? 2.469 8.039 -16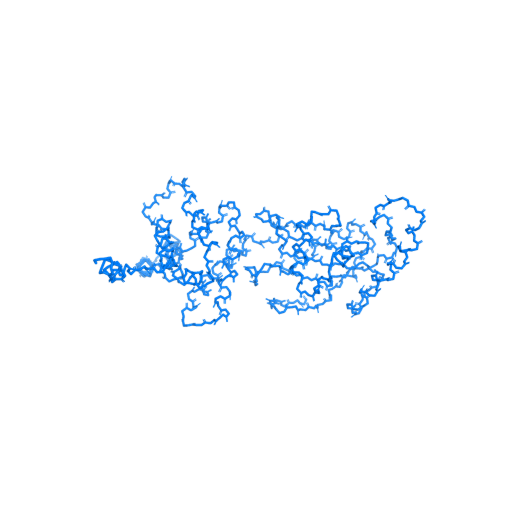.985 1.00 86.19 309 ALA A N 1
ATOM 2449 C CA . ALA A 1 309 ? 3.567 7.353 -17.671 1.00 86.19 309 ALA A CA 1
ATOM 2450 C C . ALA A 1 309 ? 3.493 7.542 -19.197 1.00 86.19 309 ALA A C 1
ATOM 2452 O O . ALA A 1 309 ? 4.492 7.880 -19.822 1.00 86.19 309 ALA A O 1
ATOM 2453 N N . VAL A 1 310 ? 2.295 7.432 -19.784 1.00 87.44 310 VAL A N 1
ATOM 2454 C CA . VAL A 1 310 ? 2.049 7.733 -21.204 1.00 87.44 310 VAL A CA 1
ATOM 2455 C C . VAL A 1 310 ? 2.457 9.161 -21.551 1.00 87.44 310 VAL A C 1
ATOM 2457 O O . VAL A 1 310 ? 3.157 9.359 -22.536 1.00 87.44 310 VAL A O 1
ATOM 2460 N N . ARG A 1 311 ? 2.074 10.154 -20.738 1.00 87.69 311 ARG A N 1
ATOM 2461 C CA . ARG A 1 311 ? 2.470 11.551 -20.974 1.00 87.69 311 ARG A CA 1
ATOM 2462 C C . ARG A 1 311 ? 3.985 11.745 -20.945 1.00 87.69 311 ARG A C 1
ATOM 2464 O O . ARG A 1 311 ? 4.499 12.468 -21.788 1.00 87.69 311 ARG A O 1
ATOM 2471 N N . ASN A 1 312 ? 4.690 11.085 -20.025 1.00 87.81 312 ASN A N 1
ATOM 2472 C CA . ASN A 1 312 ? 6.156 11.124 -19.986 1.00 87.81 312 ASN A CA 1
ATOM 2473 C C . ASN A 1 312 ? 6.766 10.501 -21.250 1.00 87.81 312 ASN A C 1
ATOM 2475 O O . ASN A 1 312 ? 7.636 11.102 -21.869 1.00 87.81 312 ASN A O 1
ATOM 2479 N N . LEU A 1 313 ? 6.258 9.343 -21.680 1.00 88.75 313 LEU A N 1
ATOM 2480 C CA . LEU A 1 313 ? 6.707 8.684 -22.910 1.00 88.75 313 LEU A CA 1
ATOM 2481 C C . LEU A 1 313 ? 6.442 9.525 -24.163 1.00 88.75 313 LEU A C 1
ATOM 2483 O O . LEU A 1 313 ? 7.286 9.578 -25.047 1.00 88.75 313 LEU A O 1
ATOM 2487 N N . GLN A 1 314 ? 5.287 10.185 -24.245 1.00 88.19 314 GLN A N 1
ATOM 2488 C CA . GLN A 1 314 ? 4.931 11.053 -25.370 1.00 88.19 314 GLN A CA 1
ATOM 2489 C C . GLN A 1 314 ? 5.758 12.341 -25.405 1.00 88.19 314 GLN A C 1
ATOM 2491 O O . GLN A 1 314 ? 6.074 12.824 -26.488 1.00 88.19 314 GLN A O 1
ATOM 2496 N N . ALA A 1 315 ? 6.109 12.890 -24.238 1.00 87.69 315 ALA A N 1
ATOM 2497 C CA . ALA A 1 315 ? 7.003 14.039 -24.148 1.00 87.69 315 ALA A CA 1
ATOM 2498 C C . ALA A 1 315 ? 8.421 13.691 -24.624 1.00 87.69 315 ALA A C 1
ATOM 2500 O O . ALA A 1 315 ? 9.068 14.509 -25.268 1.00 87.69 315 ALA A O 1
ATOM 2501 N N . GLU A 1 316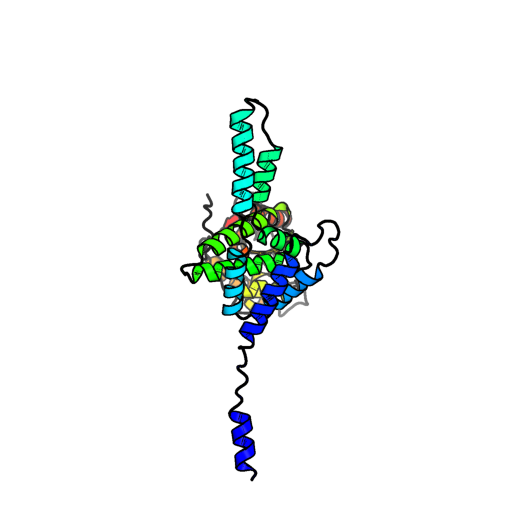 ? 8.884 12.475 -24.333 1.00 86.44 316 GLU A N 1
ATOM 2502 C CA . GLU A 1 316 ? 10.203 11.999 -24.747 1.00 86.44 316 GLU A CA 1
ATOM 2503 C C . GLU A 1 316 ? 10.253 11.530 -26.208 1.00 86.44 316 GLU A C 1
ATOM 2505 O O . GLU A 1 316 ? 11.220 11.798 -26.918 1.00 86.44 316 GLU A O 1
ATOM 2510 N N . HIS A 1 317 ? 9.198 10.869 -26.684 1.00 85.06 317 HIS A N 1
ATOM 2511 C CA . HIS A 1 317 ? 9.086 10.383 -28.055 1.00 85.06 317 HIS A CA 1
ATOM 2512 C C . HIS A 1 317 ? 7.793 10.913 -28.697 1.00 85.06 317 HIS A C 1
ATOM 2514 O O . HIS A 1 317 ? 6.767 10.224 -28.689 1.00 85.06 317 HIS A O 1
ATOM 2520 N N . PRO A 1 318 ? 7.828 12.106 -29.323 1.00 81.25 318 PRO A N 1
ATOM 2521 C CA . PRO A 1 318 ? 6.655 12.713 -29.966 1.00 81.25 318 PRO A CA 1
ATOM 2522 C C . PRO A 1 318 ? 6.019 11.842 -31.064 1.00 81.25 318 PRO A C 1
ATOM 2524 O O . PRO A 1 318 ? 4.821 11.937 -31.334 1.00 81.25 318 PRO A O 1
ATOM 2527 N N . ASN A 1 319 ? 6.807 10.940 -31.663 1.00 78.62 319 ASN A N 1
ATOM 2528 C CA . ASN A 1 319 ? 6.356 9.965 -32.660 1.00 78.62 319 ASN A CA 1
ATOM 2529 C C . ASN A 1 319 ? 5.367 8.923 -32.096 1.00 78.62 319 ASN A C 1
ATOM 2531 O O . ASN A 1 319 ? 4.700 8.240 -32.868 1.00 78.62 319 ASN A O 1
ATOM 2535 N N . LEU A 1 320 ? 5.215 8.821 -30.768 1.00 78.62 320 LEU A N 1
ATOM 2536 C CA . LEU A 1 320 ? 4.222 7.969 -30.097 1.00 78.62 320 LEU A CA 1
ATOM 2537 C C . LEU A 1 320 ? 2.798 8.578 -30.094 1.00 78.62 320 LEU A C 1
ATOM 2539 O O . LEU A 1 320 ? 1.984 8.279 -29.211 1.00 78.62 320 LEU A O 1
ATOM 2543 N N . SER A 1 321 ? 2.475 9.447 -31.056 1.00 57.28 321 SER A N 1
ATOM 2544 C CA . SER A 1 321 ? 1.189 10.145 -31.125 1.00 57.28 321 SER A CA 1
ATOM 2545 C C . SER A 1 321 ? 0.043 9.189 -31.495 1.00 57.28 321 SER A C 1
ATOM 2547 O O . SER A 1 321 ? -0.081 8.731 -32.622 1.00 57.28 321 SER A O 1
ATOM 2549 N N . ASN A 1 322 ? -0.803 8.914 -30.493 1.00 49.28 322 ASN A N 1
ATOM 2550 C CA . ASN A 1 322 ? -2.060 8.157 -30.519 1.00 49.28 322 ASN A CA 1
ATOM 2551 C C . ASN A 1 322 ? -2.005 6.730 -31.124 1.00 49.28 322 ASN A C 1
ATOM 2553 O O . ASN A 1 322 ? -1.936 6.540 -32.329 1.00 49.28 322 ASN A O 1
ATOM 2557 N N . ALA A 1 323 ? -2.223 5.722 -30.266 1.00 51.47 323 ALA A N 1
ATOM 2558 C CA . ALA A 1 323 ? -2.750 4.385 -30.611 1.00 51.47 323 ALA A CA 1
ATOM 2559 C C . ALA A 1 323 ? -1.796 3.186 -30.805 1.00 51.47 323 ALA A C 1
ATOM 2561 O O . ALA A 1 323 ? -2.186 2.209 -31.441 1.00 51.47 323 ALA A O 1
ATOM 2562 N N . ARG A 1 324 ? -0.612 3.147 -30.174 1.00 62.81 324 ARG A N 1
ATOM 2563 C CA . ARG A 1 324 ? 0.120 1.868 -29.984 1.00 62.81 324 ARG A CA 1
ATOM 2564 C C . ARG A 1 324 ? 0.659 1.666 -28.574 1.00 62.81 324 ARG A C 1
ATOM 2566 O O . ARG A 1 324 ? 1.773 1.185 -28.380 1.00 62.81 324 ARG A O 1
ATOM 2573 N N . ILE A 1 325 ? -0.146 2.067 -27.594 1.00 62.41 325 ILE A N 1
ATOM 2574 C CA . ILE A 1 325 ? 0.111 1.761 -26.192 1.00 62.41 325 ILE A CA 1
ATOM 2575 C C . ILE A 1 325 ? -0.746 0.565 -25.816 1.00 62.41 325 ILE A C 1
ATOM 2577 O O . ILE A 1 325 ? -1.965 0.680 -25.721 1.00 62.41 325 ILE A O 1
ATOM 2581 N N . ALA A 1 326 ? -0.097 -0.580 -25.652 1.00 64.50 326 ALA A N 1
ATOM 2582 C CA . ALA A 1 326 ? -0.741 -1.822 -25.263 1.00 64.50 326 ALA A CA 1
ATOM 2583 C C . ALA A 1 326 ? -0.260 -2.231 -23.871 1.00 64.50 326 ALA A C 1
ATOM 2585 O O . ALA A 1 326 ? 0.903 -2.030 -23.518 1.00 64.50 326 ALA A O 1
ATOM 2586 N N . SER A 1 327 ? -1.153 -2.824 -23.088 1.00 62.91 327 SER A N 1
ATOM 2587 C CA . SER A 1 327 ? -0.772 -3.592 -21.909 1.00 62.91 327 SER A CA 1
ATOM 2588 C C . SER A 1 327 ? -0.886 -5.069 -22.247 1.00 62.91 327 SER A C 1
ATOM 2590 O O . SER A 1 327 ? -1.969 -5.528 -22.612 1.00 62.91 327 SER A O 1
ATOM 2592 N N . ILE A 1 328 ? 0.203 -5.821 -22.108 1.00 60.81 328 ILE A N 1
ATOM 2593 C CA . ILE A 1 328 ? 0.113 -7.282 -22.124 1.00 60.81 328 ILE A CA 1
ATOM 2594 C C . ILE A 1 328 ? -0.239 -7.693 -20.698 1.00 60.81 328 ILE A C 1
ATOM 2596 O O . ILE A 1 328 ? 0.610 -7.682 -19.809 1.00 60.81 328 ILE A O 1
ATOM 2600 N N . SER A 1 329 ? -1.517 -7.990 -20.464 1.00 47.97 329 SER A N 1
ATOM 2601 C CA . SER A 1 329 ? -1.996 -8.415 -19.152 1.00 47.97 329 SER A CA 1
ATOM 2602 C C . SER A 1 329 ? -1.411 -9.778 -18.800 1.00 47.97 329 SER A C 1
ATOM 2604 O O . SER A 1 329 ? -1.877 -10.811 -19.274 1.00 47.97 329 SER A O 1
ATOM 2606 N N . VAL A 1 330 ? -0.410 -9.788 -17.925 1.00 43.62 330 VAL A N 1
ATOM 2607 C CA . VAL A 1 330 ? -0.020 -10.978 -17.171 1.00 43.62 330 VAL A CA 1
ATOM 2608 C C . VAL A 1 330 ? -0.449 -10.718 -15.731 1.00 43.62 330 VAL A C 1
ATOM 2610 O O . VAL A 1 330 ? 0.261 -10.092 -14.950 1.00 43.62 330 VAL A O 1
ATOM 2613 N N . HIS A 1 331 ? -1.682 -11.110 -15.406 1.00 38.16 331 HIS A N 1
ATOM 2614 C CA . HIS A 1 331 ? -2.218 -10.963 -14.057 1.00 38.16 331 HIS A CA 1
ATOM 2615 C C . HIS A 1 331 ? -1.472 -11.892 -13.097 1.00 38.16 331 HIS A C 1
ATOM 2617 O O . HIS A 1 331 ? -1.591 -13.112 -13.189 1.00 38.16 331 HIS A O 1
ATOM 2623 N N . THR A 1 332 ? -0.772 -11.321 -12.121 1.00 34.75 332 THR A N 1
ATOM 2624 C CA . THR A 1 332 ? -0.525 -12.003 -10.852 1.00 34.75 332 THR A CA 1
ATOM 2625 C C . THR A 1 332 ? -1.701 -11.711 -9.921 1.00 34.75 332 THR A C 1
ATOM 2627 O O . THR A 1 332 ? -2.115 -10.568 -9.727 1.00 34.75 332 THR A O 1
ATOM 2630 N N . SER A 1 333 ? -2.326 -12.786 -9.439 1.00 32.12 333 SER A N 1
ATOM 2631 C CA . SER A 1 333 ? -3.536 -12.788 -8.613 1.00 32.12 333 SER A CA 1
ATOM 2632 C C . SER A 1 333 ? -3.445 -11.794 -7.449 1.00 32.12 333 SER A C 1
ATOM 2634 O O . SER A 1 333 ? -2.638 -11.973 -6.540 1.00 32.12 333 SER A O 1
ATOM 2636 N N . GLY A 1 334 ? -4.303 -10.769 -7.455 1.00 33.53 334 GLY A N 1
ATOM 2637 C CA . GLY A 1 334 ? -4.425 -9.826 -6.339 1.00 33.53 334 GLY A CA 1
ATOM 2638 C C . GLY A 1 334 ? -5.267 -8.572 -6.599 1.00 33.53 334 GLY A C 1
ATOM 2639 O O . GLY A 1 334 ? -5.759 -7.973 -5.643 1.00 33.53 334 GLY A O 1
ATOM 2640 N N . ALA A 1 335 ? -5.496 -8.191 -7.857 1.00 33.06 335 ALA A N 1
ATOM 2641 C CA . ALA A 1 335 ? -6.295 -7.019 -8.218 1.00 33.06 335 ALA A CA 1
ATOM 2642 C C . ALA A 1 335 ? -7.489 -7.417 -9.099 1.00 33.06 335 ALA A C 1
ATOM 2644 O O . ALA A 1 335 ? -7.397 -7.450 -10.322 1.00 33.06 335 ALA A O 1
ATOM 2645 N N . THR A 1 336 ? -8.628 -7.728 -8.479 1.00 27.81 336 THR A N 1
ATOM 2646 C CA . THR A 1 336 ? -9.919 -7.735 -9.177 1.00 27.81 336 THR A CA 1
ATOM 2647 C C . THR A 1 336 ? -10.394 -6.292 -9.317 1.00 27.81 336 THR A C 1
ATOM 2649 O O . THR A 1 336 ? -10.983 -5.733 -8.395 1.00 27.81 336 THR A O 1
ATOM 2652 N N . GLY A 1 337 ? -10.104 -5.691 -10.466 1.00 27.20 337 GLY A N 1
ATOM 2653 C CA . GLY A 1 337 ? -10.672 -4.426 -10.917 1.00 27.20 337 GLY A CA 1
ATOM 2654 C C . GLY A 1 337 ? -10.775 -4.482 -12.434 1.00 27.20 337 GLY A C 1
ATOM 2655 O O . GLY A 1 337 ? -9.758 -4.461 -13.121 1.00 27.20 337 GLY A O 1
ATOM 2656 N N . ASN A 1 338 ? -11.996 -4.657 -12.938 1.00 25.83 338 ASN A N 1
ATOM 2657 C CA . ASN A 1 338 ? -12.311 -4.766 -14.361 1.00 25.83 338 ASN A CA 1
ATOM 2658 C C . ASN A 1 338 ? -11.729 -3.582 -15.150 1.00 25.83 338 ASN A C 1
ATOM 2660 O O . ASN A 1 338 ? -12.157 -2.444 -14.965 1.00 25.83 338 ASN A O 1
ATOM 2664 N N . HIS A 1 339 ? -10.823 -3.863 -16.085 1.00 28.19 339 HIS A N 1
ATOM 2665 C CA . HIS A 1 339 ? -10.467 -2.935 -17.152 1.00 28.19 339 HIS A CA 1
ATOM 2666 C C . HIS A 1 339 ? -11.199 -3.344 -18.436 1.00 28.19 339 HIS A C 1
ATOM 2668 O O . HIS A 1 339 ? -10.893 -4.372 -19.037 1.00 28.19 339 HIS A O 1
ATOM 2674 N N . ARG A 1 340 ? -12.182 -2.526 -18.822 1.00 26.48 340 ARG A N 1
ATOM 2675 C CA . ARG A 1 340 ? -12.596 -2.316 -20.212 1.00 26.48 340 ARG A CA 1
ATOM 2676 C C . ARG A 1 340 ? -12.153 -0.925 -20.637 1.00 26.48 340 ARG A C 1
ATOM 2678 O O . ARG A 1 340 ? -12.197 -0.016 -19.772 1.00 26.48 340 ARG A O 1
#

Radius of gyration: 27.69 Å; chains: 1; bounding box: 78×52×88 Å

Foldseek 3Di:
DVVVVVVVVVVPPPPPPPPLNVLLVVLVVLVCVVLPPPPDPVCLDDLPSLVVSLVSLVVDDLVSLLVVLLCCLPVQFAPVVQLVVLVVVLVCCVPPVVDPDDPVVSVVSNVVRNGTSCVVSLVSLVPDQCSLVSLLVSLLSLVVSVVVDDDRNPSSVVVSVVSLVVVLVQLELVQKDKDKDAPPPDPLLLVLCQVQFPLDHQPDDVSSNLCRFAQKIKMFIAGPSGRSHGQKIWIKGFFQAQDPDPVVSVVVSVVVVVVVVVPVVDDDDDDRHVPHDLNGGQAMERAGMTGRGSSNFPRPNPDSVVVVVVVVVCVVRVNNPDDRYYYPDPDDPGDPDDDD